Protein AF-A0A3C1AD51-F1 (afdb_monomer_lite)

pLDDT: mean 85.01, std 18.6, range [40.59, 98.81]

Secondary structure (DSSP, 8-state):
-----HHHHHHHHHHH-HHHHHHHHHHHHHT----TT--S--HHHHHHHHHHHHHTT--EEEEE-SS---HHHHTTSEEEEEE--HHHHHHHH-TTSTTSSSEEEEETTEEEEEEE--PPP--TTS-TT--HHHHHHHHHHHHSS-EEEEE-TTT--EEEEETTEEE-S--HHHHHHHHHHHSPPPP-----------

Radius of gyration: 22.98 Å; chains: 1; bounding box: 89×48×58 Å

Structure (mmCIF, N/CA/C/O backbone):
data_AF-A0A3C1AD51-F1
#
_entry.id   AF-A0A3C1AD51-F1
#
loop_
_atom_site.group_PDB
_atom_site.id
_atom_site.type_symbol
_atom_site.label_atom_id
_atom_site.label_alt_id
_atom_site.label_comp_id
_atom_site.label_asym_id
_atom_site.label_entity_id
_atom_site.label_seq_id
_atom_site.pdbx_PDB_ins_code
_atom_site.Cartn_x
_atom_site.Cartn_y
_atom_site.Cartn_z
_atom_site.occupancy
_atom_site.B_iso_or_equiv
_atom_site.auth_seq_id
_atom_site.auth_comp_id
_atom_site.auth_asym_id
_atom_site.auth_atom_id
_atom_site.pdbx_PDB_model_num
ATOM 1 N N . MET A 1 1 ? 41.416 -24.989 -43.115 1.00 47.84 1 MET A N 1
ATOM 2 C CA . MET A 1 1 ? 40.518 -25.165 -41.954 1.00 47.84 1 MET A CA 1
ATOM 3 C C . MET A 1 1 ? 39.617 -23.941 -41.914 1.00 47.84 1 MET A C 1
ATOM 5 O O . MET A 1 1 ? 40.123 -22.851 -41.692 1.00 47.84 1 MET A O 1
ATOM 9 N N . VAL A 1 2 ? 38.341 -24.075 -42.286 1.00 54.44 2 VAL A N 1
ATOM 10 C CA . VAL A 1 2 ? 37.411 -22.933 -42.310 1.00 54.44 2 VAL A CA 1
ATOM 11 C C . VAL A 1 2 ? 37.099 -22.569 -40.861 1.00 54.44 2 VAL A C 1
ATOM 13 O O . VAL A 1 2 ? 36.451 -23.334 -40.150 1.00 54.44 2 VAL A O 1
ATOM 16 N N . VAL A 1 3 ? 37.637 -21.440 -40.405 1.00 48.41 3 VAL A N 1
ATOM 17 C CA . VAL A 1 3 ? 37.389 -20.903 -39.067 1.00 48.41 3 VAL A CA 1
ATOM 18 C C . VAL A 1 3 ? 36.013 -20.252 -39.099 1.00 48.41 3 VAL A C 1
ATOM 20 O O . VAL A 1 3 ? 35.854 -19.124 -39.554 1.00 48.41 3 VAL A O 1
ATOM 23 N N . PHE A 1 4 ? 34.996 -20.989 -38.664 1.00 58.38 4 PHE A N 1
ATOM 24 C CA . PHE A 1 4 ? 33.699 -20.391 -38.382 1.00 58.38 4 PHE A CA 1
ATOM 25 C C . PHE A 1 4 ? 33.846 -19.484 -37.163 1.00 58.38 4 PHE A C 1
ATOM 27 O O . PHE A 1 4 ? 34.266 -19.937 -36.095 1.00 58.38 4 PHE A O 1
ATOM 34 N N . GLN A 1 5 ? 33.512 -18.207 -37.342 1.00 72.38 5 GLN A N 1
ATOM 35 C CA . GLN A 1 5 ? 33.422 -17.259 -36.241 1.00 72.38 5 GLN A CA 1
ATOM 36 C C . GLN A 1 5 ? 32.436 -17.780 -35.167 1.00 72.38 5 GLN A C 1
ATOM 38 O O . GLN A 1 5 ? 31.487 -18.506 -35.512 1.00 72.38 5 GLN A O 1
ATOM 43 N N . PRO A 1 6 ? 32.665 -17.468 -33.875 1.00 68.38 6 PRO A N 1
ATOM 44 C CA . PRO A 1 6 ? 31.879 -17.979 -32.745 1.00 68.38 6 PRO A CA 1
ATOM 45 C C . PRO A 1 6 ? 30.356 -17.909 -32.942 1.00 68.38 6 PRO A C 1
ATOM 47 O O . PRO A 1 6 ? 29.624 -18.793 -32.496 1.00 68.38 6 PRO A O 1
ATOM 50 N N . GLU A 1 7 ? 29.882 -16.896 -33.656 1.00 71.12 7 GLU A N 1
ATOM 51 C CA . GLU A 1 7 ? 28.486 -16.537 -33.871 1.00 71.12 7 GLU A CA 1
ATOM 52 C C . GLU A 1 7 ? 27.758 -17.544 -34.773 1.00 71.12 7 GLU A C 1
ATOM 54 O O . GLU A 1 7 ? 26.641 -17.964 -34.466 1.00 71.12 7 GLU A O 1
ATOM 59 N N . ILE A 1 8 ? 28.400 -18.012 -35.849 1.00 73.31 8 ILE A N 1
ATOM 60 C CA . ILE A 1 8 ? 27.786 -18.973 -36.783 1.00 73.31 8 ILE A CA 1
ATOM 61 C C . ILE A 1 8 ? 27.719 -20.363 -36.142 1.00 73.31 8 ILE A C 1
ATOM 63 O O . ILE A 1 8 ? 26.740 -21.093 -36.310 1.00 73.31 8 ILE A O 1
ATOM 67 N N . ARG A 1 9 ? 28.727 -20.710 -35.331 1.00 72.00 9 ARG A N 1
ATOM 68 C CA . ARG A 1 9 ? 28.722 -21.944 -34.536 1.00 72.00 9 ARG A CA 1
ATOM 69 C C . ARG A 1 9 ? 27.564 -21.952 -33.535 1.00 72.00 9 ARG A C 1
ATOM 71 O O . ARG A 1 9 ? 26.901 -22.974 -33.394 1.00 72.00 9 ARG A O 1
ATOM 78 N N . GLN A 1 10 ? 27.290 -20.824 -32.877 1.00 67.06 10 GLN A N 1
ATOM 79 C CA . GLN A 1 10 ? 26.151 -20.679 -31.961 1.00 67.06 10 GLN A CA 1
ATOM 80 C C . GLN A 1 10 ? 24.803 -20.789 -32.688 1.00 67.06 10 GLN A C 1
ATOM 82 O O . GLN A 1 10 ? 23.897 -21.469 -32.207 1.00 67.06 10 GLN A O 1
ATOM 87 N N . PHE A 1 11 ? 24.682 -20.186 -33.872 1.00 75.19 11 PHE A N 1
ATOM 88 C CA . PHE A 1 11 ? 23.468 -20.262 -34.688 1.00 75.19 11 PHE A CA 1
ATOM 89 C C . PHE A 1 11 ? 23.151 -21.695 -35.152 1.00 75.19 11 PHE A C 1
ATOM 91 O O . PHE A 1 11 ? 22.013 -22.152 -35.050 1.00 75.19 11 PHE A O 1
ATOM 98 N N . LEU A 1 12 ? 24.163 -22.447 -35.592 1.00 75.75 12 LEU A N 1
ATOM 99 C CA . LEU A 1 12 ? 23.996 -23.838 -36.030 1.00 75.75 12 LEU A CA 1
ATOM 100 C C . LEU A 1 12 ? 23.656 -24.788 -34.868 1.00 75.75 12 LEU A C 1
ATOM 102 O O . LEU A 1 12 ? 22.844 -25.698 -35.034 1.00 75.75 12 LEU A O 1
ATOM 106 N N . LEU A 1 13 ? 24.210 -24.549 -33.673 1.00 67.69 13 LEU A N 1
ATOM 107 C CA . LEU A 1 13 ? 23.860 -25.301 -32.460 1.00 67.69 13 LEU A CA 1
ATOM 108 C C . LEU A 1 13 ? 22.394 -25.093 -32.036 1.00 67.69 13 LEU A C 1
ATOM 110 O O . LEU A 1 13 ? 21.773 -26.022 -31.520 1.00 67.69 13 LEU A O 1
ATOM 114 N N . LEU A 1 14 ? 21.827 -23.905 -32.280 1.00 64.31 14 LEU A N 1
ATOM 115 C CA . LEU A 1 14 ? 20.423 -23.589 -31.987 1.00 64.31 14 LEU A CA 1
ATOM 116 C C . LEU A 1 14 ? 19.435 -24.313 -32.915 1.00 64.31 14 LEU A C 1
ATOM 118 O O . LEU A 1 14 ? 18.343 -24.664 -32.472 1.00 64.31 14 LEU A O 1
ATOM 122 N N . LEU A 1 15 ? 19.809 -24.564 -34.172 1.00 70.44 15 LEU A N 1
ATOM 123 C CA . LEU A 1 15 ? 18.965 -25.278 -35.140 1.00 70.44 15 LEU A CA 1
ATOM 124 C C . LEU A 1 15 ? 18.999 -26.806 -34.959 1.00 70.44 15 LEU A C 1
ATOM 126 O O . LEU A 1 15 ? 18.030 -27.480 -35.297 1.00 70.44 15 LEU A O 1
ATOM 130 N N . GLY A 1 16 ? 20.093 -27.356 -34.420 1.00 62.03 16 GLY A N 1
ATOM 131 C CA . GLY A 1 16 ? 20.317 -28.805 -34.332 1.00 62.03 16 GLY A CA 1
ATOM 132 C C . GLY A 1 16 ? 19.854 -29.493 -33.042 1.00 62.03 16 GLY A C 1
ATOM 133 O O . GLY A 1 16 ? 19.918 -30.718 -32.973 1.00 62.03 16 GLY A O 1
ATOM 134 N N . ASN A 1 17 ? 19.415 -28.756 -32.012 1.00 61.22 17 ASN A N 1
ATOM 135 C CA . ASN A 1 17 ? 19.101 -29.337 -30.700 1.00 61.22 17 ASN A CA 1
ATOM 136 C C . ASN A 1 17 ? 17.631 -29.111 -30.272 1.00 61.22 17 ASN A C 1
ATOM 138 O O . ASN A 1 17 ? 17.319 -28.085 -29.654 1.00 61.22 17 ASN A O 1
ATOM 142 N N . PRO A 1 18 ? 16.719 -30.076 -30.520 1.00 59.19 18 PRO A N 1
ATOM 143 C CA . PRO A 1 18 ? 15.317 -29.969 -30.105 1.00 59.19 18 PRO A CA 1
ATOM 144 C C . PRO A 1 18 ? 15.144 -29.890 -28.575 1.00 59.19 18 PRO A C 1
ATOM 146 O O . PRO A 1 18 ? 14.178 -29.292 -28.097 1.00 59.19 18 PRO A O 1
ATOM 149 N N . SER A 1 19 ? 16.105 -30.395 -27.794 1.00 58.03 19 SER A N 1
ATOM 150 C CA . SER A 1 19 ? 16.088 -30.352 -26.325 1.00 58.03 19 SER A CA 1
ATOM 151 C C . SER A 1 19 ? 16.378 -28.950 -25.767 1.00 58.03 19 SER A C 1
ATOM 153 O O . SER A 1 19 ? 15.839 -28.584 -24.724 1.00 58.03 19 SER A O 1
ATOM 155 N N . PHE A 1 20 ? 17.141 -28.114 -26.485 1.00 56.91 20 PHE A N 1
ATOM 156 C CA . PHE A 1 20 ? 17.453 -26.733 -26.074 1.00 56.91 20 PHE A CA 1
ATOM 157 C C . PHE A 1 20 ? 16.268 -25.775 -26.307 1.00 56.91 20 PHE A C 1
ATOM 159 O O . PHE A 1 20 ? 15.999 -24.879 -25.502 1.00 56.91 20 PHE A O 1
ATOM 166 N N . ILE A 1 21 ? 15.495 -26.015 -27.375 1.00 57.19 21 ILE A N 1
ATOM 167 C CA . ILE A 1 21 ? 14.210 -25.344 -27.637 1.00 57.19 21 ILE A CA 1
ATOM 168 C C . ILE A 1 21 ? 13.184 -25.739 -26.563 1.00 57.19 21 ILE A C 1
ATOM 170 O O . ILE A 1 21 ? 12.402 -24.901 -26.106 1.00 57.19 21 ILE A O 1
ATOM 174 N N . GLN A 1 22 ? 13.219 -26.991 -26.097 1.00 56.38 22 GLN A N 1
ATOM 175 C CA . GLN A 1 22 ? 12.343 -27.486 -25.037 1.00 56.38 22 GLN A CA 1
ATOM 176 C C . GLN A 1 22 ? 12.723 -26.944 -23.643 1.00 56.38 22 GLN A C 1
ATOM 178 O O . GLN A 1 22 ? 11.833 -26.620 -22.855 1.00 56.38 22 GLN A O 1
ATOM 183 N N . GLU A 1 23 ? 14.013 -26.754 -23.346 1.00 54.19 23 GLU A N 1
ATOM 184 C CA . GLU A 1 23 ? 14.489 -26.144 -22.093 1.00 54.19 23 GLU A CA 1
ATOM 185 C C . GLU A 1 23 ? 14.266 -24.630 -22.025 1.00 54.19 23 GLU A C 1
ATOM 187 O O . GLU A 1 23 ? 13.841 -24.125 -20.980 1.00 54.19 23 GLU A O 1
ATOM 192 N N . ARG A 1 24 ? 14.455 -23.890 -23.131 1.00 52.06 24 ARG A N 1
ATOM 193 C CA . ARG A 1 24 ? 14.017 -22.485 -23.191 1.00 52.06 24 ARG A CA 1
ATOM 194 C C . ARG A 1 24 ? 12.505 -22.376 -23.122 1.00 52.06 24 ARG A C 1
ATOM 196 O O . ARG A 1 24 ? 12.035 -21.481 -22.435 1.00 52.06 24 ARG A O 1
ATOM 203 N N . ARG A 1 25 ? 11.739 -23.301 -23.715 1.00 50.91 25 ARG A N 1
ATOM 204 C CA . ARG A 1 25 ? 10.292 -23.373 -23.474 1.00 50.91 25 ARG A CA 1
ATOM 205 C C . ARG A 1 25 ? 9.976 -23.613 -22.007 1.00 50.91 25 ARG A C 1
ATOM 207 O O . ARG A 1 25 ? 9.082 -22.944 -21.537 1.00 50.91 25 ARG A O 1
ATOM 214 N N . ARG A 1 26 ? 10.699 -24.454 -21.255 1.00 52.03 26 ARG A N 1
ATOM 215 C CA . ARG A 1 26 ? 10.476 -24.599 -19.799 1.00 52.03 26 ARG A CA 1
ATOM 216 C C . ARG A 1 2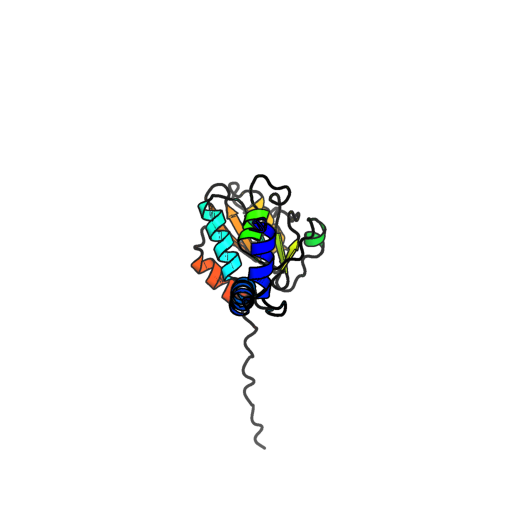6 ? 10.833 -23.334 -19.01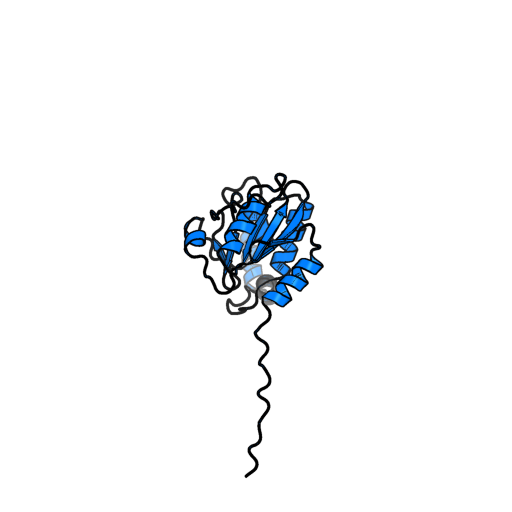6 1.00 52.03 26 ARG A C 1
ATOM 218 O O . ARG A 1 26 ? 10.058 -22.950 -18.153 1.00 52.03 26 ARG A O 1
ATOM 225 N N . LYS A 1 27 ? 11.929 -22.638 -19.346 1.00 49.12 27 LYS A N 1
ATOM 226 C CA . LYS A 1 27 ? 12.282 -21.332 -18.741 1.00 49.12 27 LYS A CA 1
ATOM 227 C C . LYS A 1 27 ? 11.306 -20.206 -19.112 1.00 49.12 27 LYS A C 1
ATOM 229 O O . LYS A 1 27 ? 10.966 -19.405 -18.252 1.00 49.12 27 LYS A O 1
ATOM 234 N N . PHE A 1 28 ? 10.769 -20.207 -20.330 1.00 48.41 28 PHE A N 1
ATOM 235 C CA . PHE A 1 28 ? 9.641 -19.359 -20.737 1.00 48.41 28 PHE A CA 1
ATOM 236 C C . PHE A 1 28 ? 8.292 -19.847 -20.181 1.00 48.41 28 PHE A C 1
ATOM 238 O O . PHE A 1 28 ? 7.371 -19.056 -20.069 1.00 48.41 28 PHE A O 1
ATOM 245 N N . LEU A 1 29 ? 8.161 -21.114 -19.781 1.00 47.41 29 LEU A N 1
ATOM 246 C CA . LEU A 1 29 ? 6.966 -21.670 -19.132 1.00 47.41 29 LEU A CA 1
ATOM 247 C C . LEU A 1 29 ? 6.951 -21.380 -17.622 1.00 47.41 29 LEU A C 1
ATOM 249 O O . LEU A 1 29 ? 5.876 -21.356 -17.032 1.00 47.41 29 LEU A O 1
ATOM 253 N N . PHE A 1 30 ? 8.110 -21.091 -17.010 1.00 43.12 30 PHE A N 1
ATOM 254 C CA . PHE A 1 30 ? 8.184 -20.394 -15.716 1.00 43.12 30 PHE A CA 1
ATOM 255 C C . PHE A 1 30 ? 7.733 -18.926 -15.838 1.00 43.12 30 PHE A C 1
ATOM 257 O O . PHE A 1 30 ? 7.204 -18.381 -14.878 1.00 43.12 30 PHE A O 1
ATOM 264 N N . TRP A 1 31 ? 7.827 -18.323 -17.032 1.00 42.94 31 TRP A N 1
ATOM 265 C CA . TRP A 1 31 ? 7.061 -17.130 -17.422 1.00 42.94 31 TRP A CA 1
ATOM 266 C C . TRP A 1 31 ? 5.696 -17.550 -17.991 1.00 42.94 31 TRP A C 1
ATOM 268 O O . TRP A 1 31 ? 5.263 -17.130 -19.064 1.00 42.94 31 TRP A O 1
ATOM 278 N N . ARG A 1 32 ? 4.962 -18.398 -17.267 1.00 40.59 32 ARG A N 1
ATOM 279 C CA . ARG A 1 32 ? 3.508 -18.360 -17.396 1.00 40.59 32 ARG A CA 1
ATOM 280 C C . ARG A 1 32 ? 3.103 -16.973 -16.910 1.00 40.59 32 ARG A C 1
ATOM 282 O O . ARG A 1 32 ? 3.000 -16.757 -15.710 1.00 40.59 32 ARG A O 1
ATOM 289 N N . ILE A 1 33 ? 2.889 -16.039 -17.842 1.00 51.16 33 ILE A N 1
ATOM 290 C CA . ILE A 1 33 ? 1.913 -14.970 -17.621 1.00 51.16 33 ILE A CA 1
ATOM 291 C C . ILE A 1 33 ? 0.660 -15.741 -17.205 1.00 51.16 33 ILE A C 1
ATOM 293 O O . ILE A 1 33 ? 0.184 -16.545 -18.019 1.00 51.16 33 ILE A O 1
ATOM 297 N N . PRO A 1 34 ? 0.190 -15.637 -15.949 1.00 45.22 34 PRO A N 1
ATOM 298 C CA . PRO A 1 34 ? -1.082 -16.232 -15.593 1.00 45.22 34 PRO A CA 1
ATOM 299 C C . PRO A 1 34 ? -2.070 -15.717 -16.630 1.00 45.22 34 PRO A C 1
ATOM 301 O O . PRO A 1 34 ? -2.094 -14.515 -16.911 1.00 45.22 34 PRO A O 1
ATOM 304 N N . ALA A 1 35 ? -2.798 -16.625 -17.282 1.00 43.66 35 ALA A N 1
ATOM 305 C CA . ALA A 1 35 ? -3.882 -16.216 -18.157 1.00 43.66 35 ALA A CA 1
ATOM 306 C C . ALA A 1 35 ? -4.706 -15.170 -17.395 1.00 43.66 35 ALA A C 1
ATOM 308 O O . ALA A 1 35 ? -4.962 -15.351 -16.204 1.00 43.66 35 ALA A O 1
ATOM 309 N N . ALA A 1 36 ? -5.061 -14.075 -18.064 1.00 48.94 36 ALA A N 1
ATOM 310 C CA . ALA A 1 36 ? -5.715 -12.894 -17.500 1.00 48.94 36 ALA A CA 1
ATOM 311 C C . ALA A 1 36 ? -7.136 -13.148 -16.934 1.00 48.94 36 ALA A C 1
ATOM 313 O O . ALA A 1 36 ? -7.928 -12.221 -16.836 1.00 48.94 36 ALA A O 1
ATOM 314 N N . ASN A 1 37 ? -7.445 -14.393 -16.563 1.00 47.12 37 ASN A N 1
ATOM 315 C CA . ASN A 1 37 ? -8.741 -14.889 -16.121 1.00 47.12 37 ASN A CA 1
ATOM 316 C C . ASN A 1 37 ? -8.726 -15.432 -14.683 1.00 47.12 37 ASN A C 1
ATOM 318 O O . ASN A 1 37 ? -9.722 -16.015 -14.265 1.00 47.12 37 ASN A O 1
ATOM 322 N N . ASP A 1 38 ? -7.636 -15.279 -13.921 1.00 55.78 38 ASP A N 1
ATOM 323 C CA . ASP A 1 38 ? -7.747 -15.450 -12.470 1.00 55.78 38 ASP A CA 1
ATOM 324 C C . ASP A 1 38 ? -8.298 -14.152 -11.868 1.00 55.78 38 ASP A C 1
ATOM 326 O O . ASP A 1 38 ? -7.560 -13.192 -11.626 1.00 55.78 38 ASP A O 1
ATOM 330 N N . GLU A 1 39 ? -9.621 -14.108 -11.687 1.00 66.31 39 GLU A N 1
ATOM 331 C CA . GLU A 1 39 ? -10.316 -13.010 -11.000 1.00 66.31 39 GLU A CA 1
ATOM 332 C C . GLU A 1 39 ? -9.872 -12.878 -9.536 1.00 66.31 39 GLU A C 1
ATOM 334 O O . GLU A 1 39 ? -10.110 -11.847 -8.903 1.00 66.31 39 GLU A O 1
ATOM 339 N N . ARG A 1 40 ? -9.214 -13.903 -8.975 1.00 86.25 40 ARG A N 1
ATOM 340 C CA . ARG A 1 40 ? -8.745 -13.863 -7.594 1.00 86.25 40 ARG A CA 1
ATOM 341 C C . ARG A 1 40 ? -7.565 -12.920 -7.471 1.00 86.25 40 ARG A C 1
ATOM 343 O O . ARG A 1 40 ? -6.577 -13.016 -8.193 1.00 86.25 40 ARG A O 1
ATOM 350 N N . LEU A 1 41 ? -7.660 -12.034 -6.491 1.00 92.19 41 LEU A N 1
ATOM 351 C CA . LEU A 1 41 ? -6.589 -11.126 -6.118 1.00 92.19 41 LEU A CA 1
ATOM 352 C C . LEU A 1 41 ? -5.304 -11.908 -5.798 1.00 92.19 41 LEU A C 1
ATOM 354 O O . LEU A 1 41 ? -5.324 -12.845 -5.000 1.00 92.19 41 LEU A O 1
ATOM 358 N N . ALA A 1 42 ? -4.175 -11.489 -6.370 1.00 95.44 42 ALA A N 1
ATOM 359 C CA . ALA A 1 42 ? -2.852 -12.053 -6.111 1.00 95.44 42 ALA A CA 1
ATOM 360 C C . ALA A 1 42 ? -2.322 -11.655 -4.715 1.00 95.44 42 ALA A C 1
ATOM 362 O O . ALA A 1 42 ? -1.322 -10.946 -4.586 1.00 95.44 42 ALA A O 1
ATOM 363 N N . ILE A 1 43 ? -3.005 -12.101 -3.656 1.00 96.88 43 ILE A N 1
ATOM 364 C CA . ILE A 1 43 ? -2.757 -11.712 -2.259 1.00 96.88 43 ILE A CA 1
ATOM 365 C C . ILE A 1 43 ? -1.317 -12.011 -1.844 1.00 96.88 43 ILE A C 1
ATOM 367 O O . ILE A 1 43 ? -0.644 -11.125 -1.323 1.00 96.88 43 ILE A O 1
ATOM 371 N N . ASP A 1 44 ? -0.813 -13.214 -2.130 1.00 97.12 44 ASP A N 1
ATOM 372 C CA . ASP A 1 44 ? 0.559 -13.604 -1.773 1.00 97.12 44 ASP A CA 1
ATOM 373 C C . ASP A 1 44 ? 1.609 -12.671 -2.392 1.00 97.12 44 ASP A C 1
ATOM 375 O O . ASP A 1 44 ? 2.603 -12.326 -1.753 1.00 97.12 44 ASP A O 1
ATOM 379 N N . VAL A 1 45 ? 1.368 -12.215 -3.625 1.00 97.94 45 VAL A N 1
ATOM 380 C CA . VAL A 1 45 ? 2.254 -11.287 -4.339 1.00 97.94 45 VAL A CA 1
ATOM 381 C C . VAL A 1 45 ? 2.229 -9.911 -3.676 1.00 97.94 45 VAL A C 1
ATOM 383 O O . VAL A 1 45 ? 3.285 -9.335 -3.425 1.00 97.94 45 VAL A O 1
ATOM 386 N N . ILE A 1 46 ? 1.041 -9.394 -3.356 1.00 98.50 46 ILE A N 1
ATOM 387 C CA . ILE A 1 46 ? 0.878 -8.085 -2.710 1.00 98.50 46 ILE A CA 1
ATOM 388 C C . ILE A 1 46 ? 1.515 -8.094 -1.316 1.00 98.50 46 ILE A C 1
ATOM 390 O O . ILE A 1 46 ? 2.311 -7.213 -0.998 1.00 98.50 46 ILE A O 1
ATOM 394 N N . VAL A 1 47 ? 1.223 -9.114 -0.504 1.00 98.50 47 VAL A N 1
ATOM 395 C CA . VAL A 1 47 ? 1.773 -9.259 0.853 1.00 98.50 47 VAL A CA 1
ATOM 396 C C . VAL A 1 47 ? 3.293 -9.401 0.810 1.00 98.50 47 VAL A C 1
ATOM 398 O O . VAL A 1 47 ? 3.985 -8.754 1.594 1.00 98.50 47 VAL A O 1
ATOM 401 N N . SER A 1 48 ? 3.829 -10.186 -0.132 1.00 98.56 48 SER A N 1
ATOM 402 C CA . SER A 1 48 ? 5.277 -10.317 -0.311 1.00 98.56 48 SER A CA 1
ATOM 403 C C . SER A 1 48 ? 5.929 -8.984 -0.691 1.00 98.56 48 SER A C 1
ATOM 405 O O . SER A 1 48 ? 6.967 -8.643 -0.127 1.00 98.56 48 SER A O 1
ATOM 407 N N . ALA A 1 49 ? 5.309 -8.196 -1.575 1.00 98.62 49 ALA A N 1
ATOM 408 C CA . ALA A 1 49 ? 5.798 -6.862 -1.920 1.00 98.62 49 ALA A CA 1
ATOM 409 C C . ALA A 1 49 ? 5.788 -5.915 -0.712 1.00 98.62 49 ALA A C 1
ATOM 411 O O . ALA A 1 49 ? 6.801 -5.276 -0.434 1.00 98.62 49 ALA A O 1
ATOM 412 N N . CYS A 1 50 ? 4.691 -5.870 0.052 1.00 98.62 50 CYS A N 1
ATOM 413 C CA . CYS A 1 50 ? 4.615 -5.072 1.277 1.00 98.62 50 CYS A CA 1
ATOM 414 C C . CYS A 1 50 ? 5.685 -5.483 2.294 1.00 98.62 50 CYS A C 1
ATOM 416 O O . CYS A 1 50 ? 6.331 -4.621 2.879 1.00 98.62 50 CYS A O 1
ATOM 418 N N . GLN A 1 51 ? 5.914 -6.786 2.477 1.00 98.50 51 GLN A N 1
ATOM 419 C CA . GLN A 1 51 ? 6.941 -7.285 3.389 1.00 98.50 51 GLN A CA 1
ATOM 420 C C . GLN A 1 51 ? 8.351 -6.874 2.948 1.00 98.50 51 GLN A C 1
ATOM 422 O O . GLN A 1 51 ? 9.145 -6.432 3.775 1.00 98.50 51 GLN A O 1
ATOM 427 N N . ARG A 1 52 ? 8.678 -7.008 1.657 1.00 98.56 52 ARG A N 1
ATOM 428 C CA . ARG A 1 52 ? 10.002 -6.624 1.145 1.00 98.56 52 ARG A CA 1
ATOM 429 C C . ARG A 1 52 ? 10.244 -5.124 1.250 1.00 98.56 52 ARG A C 1
ATOM 431 O O . ARG A 1 52 ? 11.302 -4.733 1.730 1.00 98.56 52 ARG A O 1
ATOM 438 N N . MET A 1 53 ? 9.251 -4.311 0.890 1.00 98.38 53 MET A N 1
ATOM 439 C CA . MET A 1 53 ? 9.312 -2.859 1.068 1.00 98.38 53 MET A CA 1
ATOM 440 C C . MET A 1 53 ? 9.411 -2.472 2.548 1.00 98.38 53 MET A C 1
ATOM 442 O O . MET A 1 53 ? 10.138 -1.542 2.882 1.00 98.38 53 MET A O 1
ATOM 446 N N . GLY A 1 54 ? 8.752 -3.211 3.446 1.00 98.19 54 GLY A N 1
ATOM 447 C CA . GLY A 1 54 ? 8.878 -3.018 4.891 1.00 98.19 54 GLY A CA 1
ATOM 448 C C . GLY A 1 54 ? 10.299 -3.271 5.396 1.00 98.19 54 GLY A C 1
ATOM 449 O O . GLY A 1 54 ? 10.851 -2.446 6.119 1.00 98.19 54 GLY A O 1
ATOM 450 N N . ASN A 1 55 ? 10.946 -4.347 4.932 1.00 97.81 55 ASN A N 1
ATOM 451 C CA . ASN A 1 55 ? 12.338 -4.661 5.285 1.00 97.81 55 ASN A CA 1
ATOM 452 C C . ASN A 1 55 ? 13.334 -3.570 4.855 1.00 97.81 55 ASN A C 1
ATOM 454 O O . ASN A 1 55 ? 14.394 -3.437 5.461 1.00 97.81 55 ASN A O 1
ATOM 458 N N . THR A 1 56 ? 13.017 -2.812 3.804 1.00 97.06 56 THR A N 1
ATOM 459 C CA . THR A 1 56 ? 13.849 -1.716 3.286 1.00 97.06 56 THR A CA 1
ATOM 460 C C . THR A 1 56 ? 13.313 -0.330 3.652 1.00 97.06 56 THR A C 1
ATOM 462 O O . THR A 1 56 ? 13.774 0.656 3.074 1.00 97.06 56 THR A O 1
ATOM 465 N N . ALA A 1 57 ? 12.327 -0.238 4.557 1.00 96.94 57 ALA A N 1
ATOM 466 C CA . ALA A 1 57 ? 11.632 1.002 4.930 1.00 96.94 57 ALA A CA 1
ATOM 467 C C . ALA A 1 57 ? 11.228 1.861 3.709 1.00 96.94 57 ALA A C 1
ATOM 469 O O . ALA A 1 57 ? 11.385 3.083 3.663 1.00 96.94 57 ALA A O 1
ATOM 470 N N . THR A 1 58 ? 10.754 1.196 2.657 1.00 97.75 58 THR A N 1
ATOM 471 C CA . THR A 1 58 ? 10.288 1.827 1.423 1.00 97.75 58 THR A CA 1
ATOM 472 C C . THR A 1 58 ? 8.801 2.126 1.551 1.00 97.75 58 THR A C 1
ATOM 474 O O . THR A 1 58 ? 7.978 1.217 1.643 1.00 97.75 58 THR A O 1
ATOM 477 N N . GLY A 1 59 ? 8.461 3.416 1.580 1.00 97.62 59 GLY A N 1
ATOM 478 C CA . GLY A 1 59 ? 7.087 3.874 1.744 1.00 97.62 59 GLY A CA 1
ATOM 479 C C . GLY A 1 59 ? 6.198 3.478 0.575 1.00 97.62 59 GLY A C 1
ATOM 480 O O . GLY A 1 59 ? 6.519 3.780 -0.571 1.00 97.62 59 GLY A O 1
ATOM 481 N N . ALA A 1 60 ? 5.054 2.862 0.865 1.00 98.44 60 ALA A N 1
ATOM 482 C CA . ALA A 1 60 ? 4.116 2.415 -0.159 1.00 98.44 60 ALA A CA 1
ATOM 483 C C . ALA A 1 60 ? 2.667 2.699 0.230 1.00 98.44 60 ALA A C 1
ATOM 485 O O . ALA A 1 60 ? 2.317 2.681 1.410 1.00 98.44 60 ALA A O 1
ATOM 486 N N . LEU A 1 61 ? 1.825 2.938 -0.778 1.00 98.69 61 LEU A N 1
ATOM 487 C CA . LEU A 1 61 ? 0.380 3.087 -0.629 1.00 98.69 61 LEU A CA 1
ATOM 488 C C . LEU A 1 61 ? -0.336 2.357 -1.766 1.00 98.69 61 LEU A C 1
ATOM 490 O O . LEU A 1 61 ? -0.376 2.834 -2.898 1.00 98.69 61 LEU A O 1
ATOM 494 N N . ILE A 1 62 ? -0.900 1.191 -1.465 1.00 98.81 62 ILE A N 1
ATOM 495 C CA . ILE A 1 62 ? -1.588 0.339 -2.439 1.00 98.81 62 ILE A CA 1
ATOM 496 C C . ILE A 1 62 ? -3.077 0.342 -2.111 1.00 98.81 62 ILE A C 1
ATOM 498 O O . ILE A 1 62 ? -3.469 -0.091 -1.033 1.00 98.81 62 ILE A O 1
ATOM 502 N N . VAL A 1 63 ? -3.913 0.800 -3.038 1.00 98.69 63 VAL A N 1
ATOM 503 C CA . VAL A 1 63 ? -5.373 0.791 -2.908 1.00 98.69 63 VAL A CA 1
ATOM 504 C C . VAL A 1 63 ? -5.939 -0.331 -3.760 1.00 98.69 63 VAL A C 1
ATOM 506 O O . VAL A 1 63 ? -5.675 -0.406 -4.955 1.00 98.69 63 VAL A O 1
ATOM 509 N N . ILE A 1 64 ? -6.731 -1.202 -3.151 1.00 98.50 64 ILE A N 1
ATOM 510 C CA . ILE A 1 64 ? -7.350 -2.351 -3.799 1.00 98.50 64 ILE A CA 1
ATOM 511 C C . ILE A 1 64 ? -8.853 -2.092 -3.861 1.00 98.50 64 ILE A C 1
ATOM 513 O O . ILE A 1 64 ? -9.527 -2.015 -2.829 1.00 98.50 64 ILE A O 1
ATOM 517 N N . ALA A 1 65 ? -9.362 -1.928 -5.078 1.00 96.12 65 ALA A N 1
ATOM 518 C CA . ALA A 1 65 ? -10.780 -1.748 -5.338 1.00 96.12 65 ALA A CA 1
ATOM 519 C C . ALA A 1 65 ? -11.565 -3.024 -5.009 1.00 96.12 65 ALA A C 1
ATOM 521 O O . ALA A 1 65 ? -11.106 -4.137 -5.284 1.00 96.12 65 ALA A O 1
ATOM 522 N N . LYS A 1 66 ? -12.763 -2.842 -4.447 1.00 93.31 66 LYS A N 1
ATOM 523 C CA . LYS A 1 66 ? -13.765 -3.901 -4.289 1.00 93.31 66 LYS A CA 1
ATOM 524 C C . LYS A 1 66 ? -14.861 -3.708 -5.338 1.00 93.31 66 LYS A C 1
ATOM 526 O O . LYS A 1 66 ? -14.679 -4.132 -6.472 1.00 93.31 66 LYS A O 1
ATOM 531 N N . THR A 1 67 ? -15.969 -3.056 -4.988 1.00 91.00 67 THR A N 1
ATOM 532 C CA . THR A 1 67 ? -17.064 -2.772 -5.930 1.00 91.00 67 THR A CA 1
ATOM 533 C C . THR A 1 67 ? -16.917 -1.416 -6.615 1.00 91.00 67 THR A C 1
ATOM 535 O O . THR A 1 67 ? -17.273 -1.287 -7.784 1.00 91.00 67 THR A O 1
ATOM 538 N N . ASN A 1 68 ? -16.370 -0.403 -5.932 1.00 89.75 68 ASN A N 1
ATOM 539 C CA . ASN A 1 68 ? -16.104 0.898 -6.539 1.00 89.75 68 ASN A CA 1
ATOM 540 C C . ASN A 1 68 ? -14.878 0.830 -7.466 1.00 89.75 68 ASN A C 1
ATOM 542 O O . ASN A 1 68 ? -13.796 0.431 -7.046 1.00 89.75 68 ASN A O 1
ATOM 546 N N . GLU A 1 69 ? -15.030 1.276 -8.716 1.00 87.50 69 GLU A N 1
ATOM 547 C CA . GLU A 1 69 ? -13.967 1.265 -9.734 1.00 87.50 69 GLU A CA 1
ATOM 548 C C . GLU A 1 69 ? -12.944 2.412 -9.590 1.00 87.50 69 GLU A C 1
ATOM 550 O O . GLU A 1 69 ? -12.025 2.515 -10.398 1.00 87.50 69 GLU A O 1
ATOM 555 N N . LEU A 1 70 ? -13.092 3.299 -8.598 1.00 93.75 70 LEU A N 1
ATOM 556 C CA . LEU A 1 70 ? -12.140 4.369 -8.262 1.00 93.75 70 LEU A CA 1
ATOM 557 C C . LEU A 1 70 ? -11.763 5.271 -9.455 1.00 93.75 70 LEU A C 1
ATOM 559 O O . LEU A 1 70 ? -10.647 5.786 -9.515 1.00 93.75 70 LEU A O 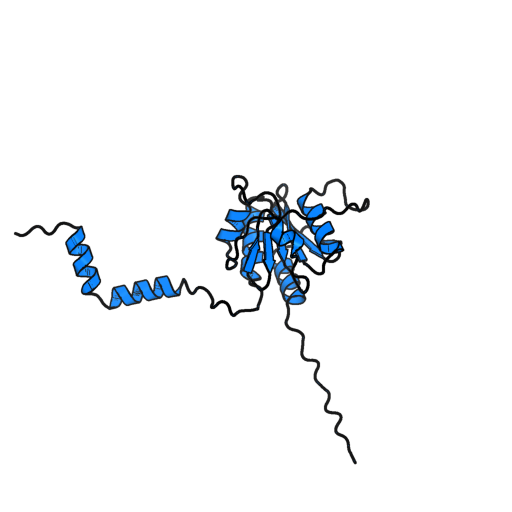1
ATOM 563 N N . LYS A 1 71 ? -12.683 5.465 -10.415 1.00 94.00 71 LYS A N 1
ATOM 564 C CA . LYS A 1 71 ? -12.404 6.081 -11.730 1.00 94.00 71 LYS A CA 1
ATOM 565 C C . LYS A 1 71 ? -11.670 7.412 -11.632 1.00 94.00 71 LYS A C 1
ATOM 567 O O . LYS A 1 71 ? -10.667 7.602 -12.309 1.00 94.00 71 LYS A O 1
ATOM 572 N N . GLU A 1 72 ? -12.155 8.312 -10.782 1.00 94.94 72 GLU A N 1
ATOM 573 C CA . GLU A 1 72 ? -11.555 9.639 -10.600 1.00 94.94 72 GLU A CA 1
ATOM 574 C C . GLU A 1 72 ? -10.110 9.574 -10.080 1.00 94.94 72 GLU A C 1
ATOM 576 O O . GLU A 1 72 ? -9.272 10.367 -10.501 1.00 94.94 72 GLU A O 1
ATOM 581 N N . TYR A 1 73 ? -9.789 8.598 -9.226 1.00 97.62 73 TYR A N 1
ATOM 582 C CA . TYR A 1 73 ? -8.444 8.423 -8.675 1.00 97.62 73 TYR A CA 1
ATOM 583 C C . TYR A 1 73 ? -7.520 7.703 -9.653 1.00 97.62 73 TYR A C 1
ATOM 585 O O . TYR A 1 73 ? -6.341 8.023 -9.729 1.00 97.62 73 TYR A O 1
ATOM 593 N N . VAL A 1 74 ? -8.046 6.762 -10.439 1.00 97.69 74 VAL A N 1
ATOM 594 C CA . VAL A 1 74 ? -7.280 6.106 -11.507 1.00 97.69 74 VAL A CA 1
ATOM 595 C C . VAL A 1 74 ? -6.841 7.126 -12.559 1.00 97.69 74 VAL A C 1
ATOM 597 O O . VAL A 1 74 ? -5.690 7.087 -12.991 1.00 97.69 74 VAL A O 1
ATOM 600 N N . LEU A 1 75 ? -7.736 8.047 -12.935 1.00 97.19 75 LEU A N 1
ATOM 601 C CA . LEU A 1 75 ? -7.488 9.088 -13.939 1.00 97.19 75 LEU A CA 1
ATOM 602 C C . LEU A 1 75 ? -6.517 10.185 -13.478 1.00 97.19 75 LEU A C 1
ATOM 604 O O . LEU A 1 75 ? -6.025 10.931 -14.320 1.00 97.19 75 LEU A O 1
ATOM 608 N N . SER A 1 76 ? -6.251 10.311 -12.174 1.00 97.69 76 SER A N 1
ATOM 609 C CA . SER A 1 76 ? -5.315 11.313 -11.648 1.00 97.69 76 SER A CA 1
ATOM 610 C C . SER A 1 76 ? -3.851 10.860 -11.676 1.00 97.69 76 SER A C 1
ATOM 612 O O . SER A 1 76 ? -2.961 11.692 -11.508 1.00 97.69 76 SER A O 1
ATOM 614 N N . GLY A 1 77 ? -3.606 9.558 -11.858 1.00 97.00 77 GLY A N 1
ATOM 615 C CA . GLY A 1 77 ? -2.275 8.953 -11.895 1.00 97.00 77 GLY A CA 1
ATOM 616 C C . GLY A 1 77 ? -1.784 8.604 -13.302 1.00 97.00 77 GLY A C 1
ATOM 617 O O . GLY A 1 77 ? -2.429 8.899 -14.307 1.00 97.00 77 GLY A O 1
ATOM 618 N N . GLU A 1 78 ? -0.638 7.928 -13.358 1.00 98.06 78 GLU A N 1
ATOM 619 C CA . GLU A 1 78 ? -0.059 7.399 -14.594 1.00 98.06 78 GLU A CA 1
ATOM 620 C C . GLU A 1 78 ? -0.633 5.999 -14.892 1.00 98.06 78 GLU A C 1
ATOM 622 O O . GLU A 1 78 ? -0.480 5.090 -14.062 1.00 98.06 78 GLU A O 1
ATOM 627 N N . PRO A 1 79 ? -1.271 5.782 -16.058 1.00 97.88 79 PRO A N 1
ATOM 628 C CA . PRO A 1 79 ? -1.818 4.482 -16.421 1.00 97.88 79 PRO A CA 1
ATOM 629 C C . PRO A 1 79 ? -0.710 3.433 -16.582 1.00 97.88 79 PRO A C 1
ATOM 631 O O . PRO A 1 79 ? 0.273 3.637 -17.287 1.00 97.88 79 PRO A O 1
ATOM 634 N N . ILE A 1 80 ? -0.903 2.270 -15.958 1.00 96.88 80 ILE A N 1
ATOM 635 C CA . ILE A 1 80 ? 0.017 1.125 -16.058 1.00 96.88 80 ILE A CA 1
ATOM 636 C C . ILE A 1 80 ? -0.661 -0.066 -16.744 1.00 96.88 80 ILE A C 1
ATOM 638 O O . ILE A 1 80 ? -0.063 -0.705 -17.605 1.00 96.88 80 ILE A O 1
ATOM 642 N N . ASP A 1 81 ? -1.891 -0.382 -16.331 1.00 96.00 81 ASP A N 1
ATOM 643 C 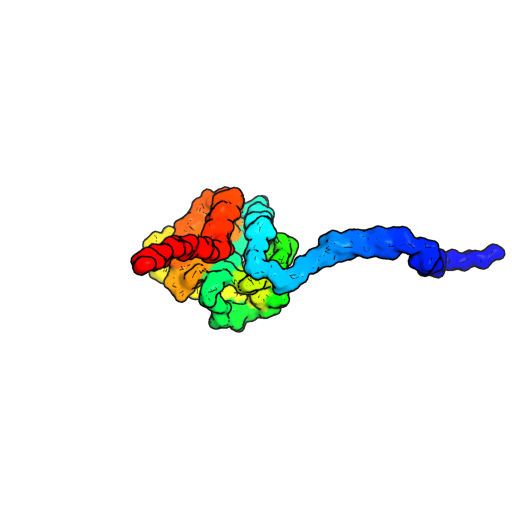CA . ASP A 1 81 ? -2.664 -1.577 -16.710 1.00 96.00 81 ASP A CA 1
ATOM 644 C C . ASP A 1 81 ? -1.842 -2.872 -16.868 1.00 96.00 81 ASP A C 1
ATOM 646 O O . ASP A 1 81 ? -1.797 -3.504 -17.927 1.00 96.00 81 ASP A O 1
ATOM 650 N N . SER A 1 82 ? -1.222 -3.326 -15.782 1.00 96.75 82 SER A N 1
ATOM 651 C CA . SER A 1 82 ? -0.352 -4.506 -15.775 1.00 96.75 82 SER A CA 1
ATOM 652 C C . SER A 1 82 ? -0.840 -5.620 -14.848 1.00 96.75 82 SER A C 1
ATOM 654 O O . SER A 1 82 ? -1.707 -5.435 -13.989 1.00 96.75 82 SER A O 1
ATOM 656 N N . ILE A 1 83 ? -0.244 -6.806 -15.007 1.00 96.06 83 ILE A N 1
ATOM 657 C CA . ILE A 1 83 ? -0.340 -7.866 -14.000 1.00 96.06 83 ILE A CA 1
ATOM 658 C C . ILE A 1 83 ? 0.401 -7.458 -12.720 1.00 96.06 83 ILE A C 1
ATOM 660 O O . ILE A 1 83 ? 1.434 -6.784 -12.767 1.00 96.06 83 ILE A O 1
ATOM 664 N N . ILE A 1 84 ? -0.099 -7.913 -11.572 1.00 96.88 84 ILE A N 1
ATOM 665 C CA . ILE A 1 84 ? 0.548 -7.666 -10.283 1.00 96.88 84 ILE A CA 1
ATOM 666 C C . ILE A 1 84 ? 1.791 -8.554 -10.174 1.00 96.88 84 ILE A C 1
ATOM 668 O O . ILE A 1 84 ? 1.725 -9.769 -10.355 1.00 96.88 84 ILE A O 1
ATOM 672 N N . SER A 1 85 ? 2.934 -7.954 -9.853 1.00 97.69 85 SER A N 1
ATOM 673 C CA . SER A 1 85 ? 4.160 -8.685 -9.532 1.00 97.69 85 SER A CA 1
ATOM 674 C C . SER A 1 85 ? 4.932 -7.959 -8.436 1.00 97.69 85 SER A C 1
ATOM 676 O O . SER A 1 85 ? 4.863 -6.732 -8.340 1.00 97.69 85 SER A O 1
ATOM 678 N N . VAL A 1 86 ? 5.680 -8.714 -7.625 1.00 98.44 86 VAL A N 1
ATOM 679 C CA . VAL A 1 86 ? 6.516 -8.141 -6.559 1.00 98.44 86 VAL A CA 1
ATOM 680 C C . VAL A 1 86 ? 7.502 -7.102 -7.113 1.00 98.44 86 VAL A C 1
ATOM 682 O O . VAL A 1 86 ? 7.464 -5.973 -6.628 1.00 98.44 86 VAL A O 1
ATOM 685 N N . PRO A 1 87 ? 8.293 -7.393 -8.172 1.00 98.12 87 PRO A N 1
ATOM 686 C CA . PRO A 1 87 ? 9.266 -6.427 -8.680 1.00 98.12 87 PRO A CA 1
ATOM 687 C C . PRO A 1 87 ? 8.621 -5.148 -9.217 1.00 98.12 87 PRO A C 1
ATOM 689 O O . PRO A 1 87 ? 9.204 -4.073 -9.104 1.00 98.12 87 PRO A O 1
ATOM 692 N N . LEU A 1 88 ? 7.418 -5.241 -9.798 1.00 98.31 88 LEU A N 1
ATOM 693 C CA . LEU A 1 88 ? 6.722 -4.063 -10.308 1.00 98.31 88 LEU A CA 1
ATOM 694 C C . LEU A 1 88 ? 6.224 -3.167 -9.171 1.00 98.31 88 LEU A C 1
ATOM 696 O O . LEU A 1 88 ? 6.413 -1.958 -9.245 1.00 98.31 88 LEU A O 1
ATOM 700 N N . LEU A 1 89 ? 5.632 -3.740 -8.118 1.00 98.56 89 LEU A N 1
ATOM 701 C CA . LEU A 1 89 ? 5.218 -2.966 -6.943 1.00 98.56 89 LEU A CA 1
ATOM 702 C C . LEU A 1 89 ? 6.424 -2.305 -6.259 1.00 98.56 89 LEU A C 1
ATOM 704 O O . LEU A 1 89 ? 6.369 -1.116 -5.963 1.00 98.56 89 LEU A O 1
ATOM 708 N N . GLU A 1 90 ? 7.532 -3.031 -6.090 1.00 98.25 90 GLU A N 1
ATOM 709 C CA . GLU A 1 90 ? 8.780 -2.466 -5.552 1.00 98.25 90 GLU A CA 1
ATOM 710 C C . GLU A 1 90 ? 9.311 -1.322 -6.428 1.00 98.25 90 GLU A C 1
ATOM 712 O O . GLU A 1 90 ? 9.721 -0.284 -5.914 1.00 98.25 90 GLU A O 1
ATOM 717 N N . THR A 1 91 ? 9.259 -1.481 -7.755 1.00 97.75 91 THR A N 1
ATOM 718 C CA . THR A 1 91 ? 9.702 -0.451 -8.707 1.00 97.75 91 THR A CA 1
ATOM 719 C C . THR A 1 91 ? 8.823 0.792 -8.637 1.00 97.75 91 THR A C 1
ATOM 721 O O . THR A 1 91 ? 9.354 1.899 -8.632 1.00 97.75 91 THR A O 1
ATOM 724 N N . ILE A 1 92 ? 7.497 0.628 -8.547 1.00 98.38 92 ILE A N 1
ATOM 725 C CA . ILE A 1 92 ? 6.561 1.752 -8.422 1.00 98.38 92 ILE A CA 1
ATOM 726 C C . ILE A 1 92 ? 6.914 2.605 -7.202 1.00 98.38 92 ILE A C 1
ATOM 728 O O . ILE A 1 92 ? 6.957 3.819 -7.333 1.00 98.38 92 ILE A O 1
ATOM 732 N N . PHE A 1 93 ? 7.211 1.998 -6.050 1.00 98.38 93 PHE A N 1
ATOM 733 C CA . PHE A 1 93 ? 7.450 2.726 -4.795 1.00 98.38 93 PHE A CA 1
ATOM 734 C C . PHE A 1 93 ? 8.921 3.032 -4.485 1.00 98.38 93 PHE A C 1
ATOM 736 O O . PHE A 1 93 ? 9.230 3.603 -3.438 1.00 98.38 93 PHE A O 1
ATOM 743 N N . PHE A 1 94 ? 9.852 2.701 -5.377 1.00 96.88 94 PHE A N 1
ATOM 744 C CA . PHE A 1 94 ? 11.262 3.017 -5.168 1.00 96.88 94 PHE A CA 1
ATOM 745 C C . PHE A 1 94 ? 11.481 4.543 -5.142 1.00 96.88 94 PHE A C 1
ATOM 747 O O . PHE A 1 94 ? 11.127 5.225 -6.105 1.00 96.88 94 PHE A O 1
ATOM 754 N N . LYS A 1 95 ? 12.105 5.067 -4.066 1.00 86.56 95 LYS A N 1
ATOM 755 C CA . LYS A 1 95 ? 12.233 6.509 -3.708 1.00 86.56 95 LYS A CA 1
ATOM 756 C C . LYS A 1 95 ? 12.773 7.450 -4.802 1.00 86.56 95 LYS A C 1
ATOM 758 O O . LYS A 1 95 ? 12.661 8.660 -4.664 1.00 86.56 95 LYS A O 1
ATOM 763 N N . ASN A 1 96 ? 13.339 6.922 -5.886 1.00 87.31 96 ASN A N 1
ATOM 764 C CA . ASN A 1 96 ? 13.924 7.713 -6.974 1.00 87.31 96 ASN A CA 1
ATOM 765 C C . ASN A 1 96 ? 13.182 7.568 -8.312 1.00 87.31 96 ASN A C 1
ATOM 767 O O . ASN A 1 96 ? 13.694 7.994 -9.345 1.00 87.31 96 ASN A O 1
ATOM 771 N N . THR A 1 97 ? 12.006 6.940 -8.332 1.00 92.62 97 THR A N 1
ATOM 772 C CA . THR A 1 97 ? 11.209 6.825 -9.561 1.00 92.62 97 THR A CA 1
ATOM 773 C C . THR A 1 97 ? 10.174 7.942 -9.652 1.00 92.62 97 THR A C 1
ATOM 775 O O . THR A 1 97 ? 9.683 8.400 -8.632 1.00 92.62 97 THR A O 1
ATOM 778 N N . PRO A 1 98 ? 9.739 8.371 -10.842 1.00 91.44 98 PRO A N 1
ATOM 779 C CA . PRO A 1 98 ? 8.627 9.319 -10.948 1.00 91.44 98 PRO A CA 1
ATOM 780 C C . PRO A 1 98 ? 7.285 8.805 -10.389 1.00 91.44 98 PRO A C 1
ATOM 782 O O . PRO A 1 98 ? 6.371 9.603 -10.202 1.00 91.44 98 PRO A O 1
ATOM 785 N N . LEU A 1 99 ? 7.145 7.493 -10.153 1.00 95.06 99 LEU A N 1
ATOM 786 C CA . LEU A 1 99 ? 5.877 6.842 -9.802 1.00 95.06 99 LEU A CA 1
ATOM 787 C C . LEU A 1 99 ? 5.645 6.664 -8.291 1.00 95.06 99 LEU A C 1
ATOM 789 O O . LEU A 1 99 ? 4.515 6.379 -7.897 1.00 95.06 99 LEU A O 1
ATOM 793 N N . HIS A 1 100 ? 6.674 6.836 -7.452 1.00 93.88 100 HIS A N 1
ATOM 794 C CA . HIS A 1 100 ? 6.609 6.484 -6.022 1.00 93.88 100 HIS A CA 1
ATOM 795 C C . HIS A 1 100 ? 5.792 7.440 -5.149 1.00 93.88 100 HIS A C 1
ATOM 797 O O . HIS A 1 100 ? 5.455 7.107 -4.006 1.00 93.88 100 HIS A O 1
ATOM 803 N N . ASP A 1 101 ? 5.506 8.632 -5.667 1.00 90.94 101 ASP A N 1
ATOM 804 C CA . ASP A 1 101 ? 4.790 9.675 -4.948 1.00 90.94 101 ASP A CA 1
ATOM 805 C C . ASP A 1 101 ? 3.291 9.619 -5.267 1.00 90.94 101 ASP A C 1
ATOM 807 O O . ASP A 1 101 ? 2.829 10.121 -6.289 1.00 90.94 101 ASP A O 1
ATOM 811 N N . GLY A 1 102 ? 2.535 8.935 -4.411 1.00 95.75 102 GLY A N 1
ATOM 812 C CA . GLY A 1 102 ? 1.098 8.722 -4.559 1.00 95.75 102 GLY A CA 1
ATOM 813 C C . GLY A 1 102 ? 0.711 7.268 -4.315 1.00 95.75 102 GLY A C 1
ATOM 814 O O . GLY A 1 102 ? 1.439 6.511 -3.668 1.00 95.75 102 GLY A O 1
ATOM 815 N N . ALA A 1 103 ? -0.460 6.881 -4.816 1.00 98.38 103 ALA A N 1
ATOM 816 C CA . ALA A 1 103 ? -0.983 5.530 -4.658 1.00 98.38 103 ALA A CA 1
ATOM 817 C C . ALA A 1 103 ? -0.868 4.687 -5.932 1.00 98.38 103 ALA A C 1
ATOM 819 O O . ALA A 1 103 ? -1.016 5.191 -7.046 1.00 98.38 103 ALA A O 1
ATOM 820 N N . ALA A 1 104 ? -0.674 3.381 -5.753 1.00 98.69 104 ALA A N 1
ATOM 821 C CA . ALA A 1 104 ? -0.948 2.384 -6.782 1.00 98.69 104 ALA A CA 1
ATOM 822 C C . ALA A 1 104 ? -2.370 1.851 -6.597 1.00 98.69 104 ALA A C 1
ATOM 824 O O . ALA A 1 104 ? -2.727 1.433 -5.496 1.00 98.69 104 ALA A O 1
ATOM 825 N N . ILE A 1 105 ? -3.175 1.846 -7.659 1.00 98.69 105 ILE A N 1
ATOM 826 C CA . ILE A 1 105 ? -4.555 1.352 -7.626 1.00 98.69 105 ILE A CA 1
ATOM 827 C C . ILE A 1 105 ? -4.636 0.001 -8.332 1.00 98.69 105 ILE A C 1
ATOM 829 O O . ILE A 1 105 ? -4.267 -0.130 -9.501 1.00 98.69 105 ILE A O 1
ATOM 833 N N . ILE A 1 106 ? -5.156 -0.998 -7.624 1.00 98.25 106 ILE A N 1
ATOM 834 C CA . ILE A 1 106 ? -5.380 -2.358 -8.104 1.00 98.25 106 ILE A CA 1
ATOM 835 C C . ILE A 1 106 ? -6.880 -2.587 -8.286 1.00 98.25 106 ILE A C 1
ATOM 837 O O . ILE A 1 106 ? -7.653 -2.415 -7.346 1.00 98.25 106 ILE A O 1
ATOM 841 N N . ILE A 1 107 ? -7.284 -3.012 -9.484 1.00 96.06 107 ILE A N 1
ATOM 842 C CA . ILE A 1 107 ? -8.673 -3.344 -9.836 1.00 96.06 107 ILE A CA 1
ATOM 843 C C . ILE A 1 107 ? -8.668 -4.632 -10.649 1.00 96.06 107 ILE A C 1
ATOM 845 O O . ILE A 1 107 ? -7.875 -4.761 -11.584 1.00 96.06 107 ILE A O 1
ATOM 849 N N . ASN A 1 108 ? -9.553 -5.574 -10.313 1.00 93.25 108 ASN A N 1
ATOM 850 C CA . ASN A 1 108 ? -9.701 -6.856 -11.013 1.00 93.25 108 ASN A CA 1
ATOM 851 C C . ASN A 1 108 ? -8.356 -7.579 -11.194 1.00 93.25 108 ASN A C 1
ATOM 853 O O . ASN A 1 108 ? -7.989 -7.963 -12.302 1.00 93.25 108 ASN A O 1
ATOM 857 N N . ASN A 1 109 ? -7.590 -7.692 -10.103 1.00 94.81 109 ASN A N 1
ATOM 858 C CA . ASN A 1 109 ? -6.281 -8.349 -10.078 1.00 94.81 109 ASN A CA 1
ATOM 859 C C . ASN A 1 109 ? -5.222 -7.726 -11.025 1.00 94.81 109 ASN A C 1
ATOM 861 O O . ASN A 1 109 ? -4.284 -8.393 -11.466 1.00 94.81 109 ASN A O 1
ATOM 865 N N . ARG A 1 110 ? -5.353 -6.431 -11.347 1.00 96.31 110 ARG A N 1
ATOM 866 C CA . ARG A 1 110 ? -4.413 -5.674 -12.190 1.00 96.31 110 ARG A CA 1
ATOM 867 C C . ARG A 1 110 ? -4.055 -4.338 -11.565 1.00 96.31 110 ARG A C 1
ATOM 869 O O . ARG A 1 110 ? -4.925 -3.679 -11.002 1.00 96.31 110 ARG A O 1
ATOM 876 N N . ILE A 1 111 ? -2.808 -3.904 -11.720 1.00 98.25 111 ILE A N 1
ATOM 877 C CA . ILE A 1 111 ? -2.399 -2.539 -11.366 1.00 98.25 111 ILE A CA 1
ATOM 878 C C . ILE A 1 111 ? -2.901 -1.625 -12.480 1.00 98.25 111 ILE A C 1
ATOM 880 O O . ILE A 1 111 ? -2.402 -1.692 -13.600 1.00 98.25 111 ILE A O 1
ATOM 884 N N . LYS A 1 112 ? -3.906 -0.796 -12.198 1.00 98.00 112 LYS A N 1
ATOM 885 C CA . LYS A 1 112 ? -4.511 0.100 -13.190 1.00 98.00 112 LYS A CA 1
ATOM 886 C C . LYS A 1 112 ? -3.708 1.372 -13.386 1.00 98.00 112 LYS A C 1
ATOM 888 O O . LYS A 1 112 ? -3.450 1.748 -14.525 1.00 98.00 112 LYS A O 1
ATOM 893 N N . SER A 1 113 ? -3.296 1.996 -12.293 1.00 98.38 113 SER A N 1
ATOM 894 C CA . SER A 1 113 ? -2.589 3.274 -12.306 1.00 98.38 113 SER A CA 1
ATOM 895 C C . SER A 1 113 ? -1.667 3.372 -11.089 1.00 98.38 113 SER A C 1
ATOM 897 O O . SER A 1 113 ? -1.910 2.714 -10.072 1.00 98.38 113 SER A O 1
ATOM 899 N N . ALA A 1 114 ? -0.598 4.154 -11.201 1.00 98.50 114 ALA A N 1
ATOM 900 C CA . ALA A 1 114 ? 0.294 4.519 -10.098 1.00 98.50 114 ALA A CA 1
ATOM 901 C C . ALA A 1 114 ? 0.403 6.038 -9.986 1.00 98.50 114 ALA A C 1
ATOM 903 O O . ALA A 1 114 ? -0.125 6.757 -10.830 1.00 98.50 114 ALA A O 1
ATOM 904 N N . ARG A 1 115 ? 1.070 6.543 -8.941 1.00 97.75 115 ARG A N 1
ATOM 905 C CA . ARG A 1 115 ? 1.150 7.989 -8.673 1.00 97.75 115 ARG A CA 1
ATOM 906 C C . ARG A 1 115 ? -0.237 8.650 -8.545 1.00 97.75 115 ARG A C 1
ATOM 908 O O . ARG A 1 115 ? -0.406 9.831 -8.828 1.00 97.75 115 ARG A O 1
ATOM 915 N N . CYS A 1 116 ? -1.253 7.877 -8.156 1.00 98.38 116 CYS A N 1
ATOM 916 C CA . CYS A 1 116 ? -2.625 8.363 -8.063 1.00 98.38 116 CYS A CA 1
ATOM 917 C C . CYS A 1 116 ? -2.757 9.326 -6.884 1.00 98.38 116 CYS A C 1
ATOM 919 O O . CYS A 1 116 ? -2.283 9.037 -5.779 1.00 98.38 116 CYS A O 1
ATOM 921 N N . ILE A 1 117 ? -3.453 10.435 -7.110 1.00 98.12 117 ILE A N 1
ATOM 922 C CA . ILE A 1 117 ? -3.781 11.412 -6.076 1.00 98.12 117 ILE A CA 1
ATOM 923 C C . ILE A 1 117 ? -5.061 10.955 -5.379 1.00 98.12 117 ILE A C 1
ATOM 925 O O . ILE A 1 117 ? -6.087 10.729 -6.025 1.00 98.12 117 ILE A O 1
ATOM 929 N N . LEU A 1 118 ? -4.992 10.833 -4.055 1.00 98.00 118 LEU A N 1
ATOM 930 C CA . LEU A 1 118 ? -6.101 10.404 -3.209 1.00 98.00 118 LEU A CA 1
ATOM 931 C C . LEU A 1 118 ? -6.574 11.538 -2.293 1.00 98.00 118 LEU A C 1
ATOM 933 O O . LEU A 1 118 ? -5.773 12.393 -1.906 1.00 98.00 118 LEU A O 1
ATOM 937 N N . PRO A 1 119 ? -7.854 11.533 -1.886 1.00 95.69 119 PRO A N 1
ATOM 938 C CA . PRO A 1 119 ? -8.339 12.448 -0.868 1.00 95.69 119 PRO A CA 1
ATOM 939 C C . PRO A 1 119 ? -7.684 12.132 0.478 1.00 95.69 119 PRO A C 1
ATOM 941 O O . PRO A 1 119 ? -7.571 10.977 0.882 1.00 95.69 119 PRO A O 1
ATOM 944 N N . VAL A 1 120 ? -7.299 13.178 1.197 1.00 94.75 120 VAL A N 1
ATOM 945 C CA . VAL A 1 120 ? -6.747 13.086 2.549 1.00 94.75 120 VAL A CA 1
ATOM 946 C C . VAL A 1 120 ? -7.883 13.293 3.547 1.00 94.75 120 VAL A C 1
ATOM 948 O O . VAL A 1 120 ? -8.660 14.238 3.401 1.00 94.75 120 VAL A O 1
ATOM 951 N N . SER A 1 121 ? -8.005 12.419 4.549 1.00 92.56 121 SER A N 1
ATOM 952 C CA . SER A 1 121 ? -9.022 12.597 5.591 1.00 92.56 121 SER A CA 1
ATOM 953 C C . SER A 1 121 ? -8.740 13.849 6.426 1.00 92.56 121 SER A C 1
ATOM 955 O O . SER A 1 121 ? -7.612 14.084 6.867 1.00 92.56 121 SER A O 1
ATOM 957 N N . SER A 1 122 ? -9.788 14.640 6.660 1.00 86.94 122 SER A N 1
ATOM 958 C CA . SER A 1 122 ? -9.788 15.824 7.527 1.00 86.94 122 SER A CA 1
ATOM 959 C C . SER A 1 122 ? -10.216 15.508 8.964 1.00 86.94 122 SER A C 1
ATOM 961 O O . SER A 1 122 ? -10.496 16.413 9.749 1.00 86.94 122 SER A O 1
ATOM 963 N N . ASN A 1 123 ? -10.305 14.227 9.327 1.00 84.81 123 ASN A N 1
ATOM 964 C CA . ASN A 1 123 ? -10.735 13.817 10.652 1.00 84.81 123 ASN A CA 1
ATOM 965 C C . ASN A 1 123 ? -9.682 14.178 11.716 1.00 84.81 123 ASN A C 1
ATOM 967 O O . ASN A 1 123 ? -8.610 13.576 11.792 1.00 84.81 123 ASN A O 1
ATOM 971 N N . ASN A 1 124 ? -10.030 15.117 12.598 1.00 80.06 124 ASN A N 1
ATOM 972 C CA . ASN A 1 124 ? -9.167 15.588 13.688 1.00 80.06 124 ASN A CA 1
ATOM 973 C C . ASN A 1 124 ? -8.830 14.512 14.737 1.00 80.06 124 ASN A C 1
ATOM 975 O O . ASN A 1 124 ? -7.980 14.742 15.591 1.00 80.06 124 ASN A O 1
ATOM 979 N N . LYS A 1 125 ? -9.489 13.345 14.701 1.00 83.75 125 LYS A N 1
ATOM 980 C CA . LYS A 1 125 ? -9.171 12.204 15.577 1.00 83.75 125 LYS A CA 1
ATOM 981 C C . LYS A 1 125 ? -7.977 11.382 15.083 1.00 83.75 125 LYS A C 1
ATOM 983 O O . LYS A 1 125 ? -7.519 10.506 15.809 1.00 83.75 125 LYS A O 1
ATOM 988 N N . ILE A 1 126 ? -7.494 11.627 13.864 1.00 82.81 126 ILE A N 1
ATOM 989 C CA . ILE A 1 126 ? -6.329 10.935 13.307 1.00 82.81 126 ILE A CA 1
ATOM 990 C C . ILE A 1 126 ? -5.063 11.461 14.003 1.00 82.81 126 ILE A C 1
ATOM 992 O O . ILE A 1 126 ? -4.822 12.671 13.940 1.00 82.81 126 ILE A O 1
ATOM 996 N N . PRO A 1 127 ? -4.234 10.589 14.616 1.00 84.69 127 PRO A N 1
ATOM 997 C CA . PRO A 1 127 ? -2.989 10.994 15.265 1.00 84.69 127 PRO A CA 1
ATOM 998 C C . PRO A 1 127 ? -2.129 11.914 14.391 1.00 84.69 127 PRO A C 1
ATOM 1000 O O . PRO A 1 127 ? -2.013 11.716 13.180 1.00 84.69 127 PRO A O 1
ATOM 1003 N N . ILE A 1 128 ? -1.523 12.938 14.999 1.00 81.19 128 ILE A N 1
ATOM 1004 C CA . ILE A 1 128 ? -0.692 13.931 14.292 1.00 81.19 128 ILE A CA 1
ATOM 1005 C C . ILE A 1 128 ? 0.520 13.276 13.619 1.00 81.19 128 ILE A C 1
ATOM 1007 O O . ILE A 1 128 ? 0.855 13.640 12.497 1.00 81.19 128 ILE A O 1
ATOM 1011 N N . GLU A 1 129 ? 1.086 12.256 14.260 1.00 85.12 129 GLU A N 1
ATOM 1012 C CA . GLU A 1 129 ? 2.256 11.493 13.807 1.00 85.12 129 GLU A CA 1
ATOM 1013 C C . GLU A 1 129 ? 2.007 10.706 12.508 1.00 85.12 129 GLU A C 1
ATOM 1015 O O . GLU A 1 129 ? 2.945 10.289 11.836 1.00 85.12 129 GLU A O 1
ATOM 1020 N N . LEU A 1 130 ? 0.746 10.519 12.101 1.00 87.31 130 LEU A N 1
ATOM 1021 C CA . LEU A 1 130 ? 0.436 9.845 10.846 1.00 87.31 130 LEU A CA 1
ATOM 1022 C C . LEU A 1 130 ? 0.730 10.741 9.637 1.00 87.31 130 LEU A C 1
ATOM 1024 O O . LEU A 1 130 ? 0.076 11.768 9.414 1.00 87.31 130 LEU A 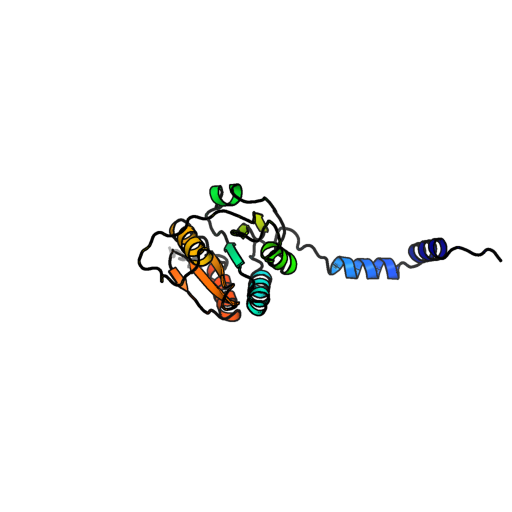O 1
ATOM 1028 N N . GLY A 1 131 ? 1.678 10.286 8.815 1.00 91.75 131 GLY A N 1
ATOM 1029 C CA . GLY A 1 131 ? 2.053 10.923 7.554 1.00 91.75 131 GLY A CA 1
ATOM 1030 C C . GLY A 1 131 ? 0.956 10.906 6.478 1.00 91.75 131 GLY A C 1
ATOM 1031 O O . GLY A 1 131 ? -0.090 10.261 6.607 1.00 91.75 131 GLY A O 1
ATOM 1032 N N . LEU A 1 132 ? 1.215 11.598 5.363 1.00 93.62 132 LEU A N 1
ATOM 1033 C CA . LEU A 1 132 ? 0.231 11.816 4.294 1.00 93.62 132 LEU A CA 1
ATOM 1034 C C . LEU A 1 132 ? -0.295 10.520 3.664 1.00 93.62 132 LEU A C 1
ATOM 1036 O O . LEU A 1 132 ? -1.488 10.442 3.386 1.00 93.62 132 LEU A O 1
ATOM 1040 N N . ARG A 1 133 ? 0.536 9.477 3.509 1.00 96.06 133 ARG A N 1
ATOM 1041 C CA . ARG A 1 133 ? 0.086 8.172 2.982 1.00 96.06 133 ARG A CA 1
ATOM 1042 C C . ARG A 1 133 ? -0.997 7.535 3.856 1.00 96.06 133 ARG A C 1
ATOM 1044 O O . ARG A 1 133 ? -1.983 7.029 3.330 1.00 96.06 133 ARG A O 1
ATOM 1051 N N . HIS A 1 134 ? -0.859 7.614 5.179 1.00 96.69 134 HIS A N 1
ATOM 1052 C CA . HIS A 1 134 ? -1.859 7.099 6.116 1.00 96.69 134 HIS A CA 1
ATOM 1053 C C . HIS A 1 134 ? -3.160 7.898 6.032 1.00 96.69 134 HIS A C 1
ATOM 1055 O O . HIS A 1 134 ? -4.240 7.322 5.938 1.00 96.69 134 HIS A O 1
ATOM 1061 N N . ARG A 1 135 ? -3.070 9.231 6.004 1.00 96.12 135 ARG A N 1
ATOM 1062 C CA . ARG A 1 135 ? -4.256 10.092 5.900 1.00 96.12 135 ARG A CA 1
ATOM 1063 C C . ARG A 1 135 ? -4.970 9.948 4.554 1.00 96.12 135 ARG A C 1
ATOM 1065 O O . ARG A 1 135 ? -6.197 9.998 4.518 1.00 96.12 135 ARG A O 1
ATOM 1072 N N . ALA A 1 136 ? -4.221 9.743 3.473 1.00 97.44 136 ALA A N 1
ATOM 1073 C CA . ALA A 1 136 ? -4.744 9.434 2.145 1.00 97.44 136 ALA A CA 1
ATOM 1074 C C . ALA A 1 136 ? -5.441 8.065 2.112 1.00 97.44 136 ALA A C 1
ATOM 1076 O O . ALA A 1 136 ? -6.542 7.940 1.581 1.00 97.44 136 ALA A O 1
ATOM 1077 N N . ALA A 1 137 ? -4.843 7.047 2.739 1.00 98.00 137 ALA A N 1
ATOM 1078 C CA . ALA A 1 137 ? -5.456 5.731 2.891 1.00 98.00 137 ALA A CA 1
ATOM 1079 C C . ALA A 1 137 ? -6.781 5.795 3.669 1.00 98.00 137 ALA A C 1
ATOM 1081 O O . ALA A 1 137 ? -7.780 5.199 3.269 1.00 98.00 137 ALA A O 1
ATOM 1082 N N . ILE A 1 138 ? -6.821 6.557 4.761 1.00 97.75 138 ILE A N 1
ATOM 1083 C CA . ILE A 1 138 ? -8.056 6.779 5.516 1.00 97.75 138 ILE A CA 1
ATOM 1084 C C . ILE A 1 138 ? -9.076 7.513 4.635 1.00 97.75 138 ILE A C 1
ATOM 1086 O O . ILE A 1 138 ? -10.188 7.027 4.467 1.00 97.75 138 ILE A O 1
ATOM 1090 N N . GLY A 1 139 ? -8.685 8.615 3.991 1.00 97.06 139 GLY A N 1
ATOM 1091 C CA . GLY A 1 139 ? -9.593 9.435 3.185 1.00 97.06 139 GLY A CA 1
ATOM 1092 C C . GLY A 1 139 ? -10.215 8.696 1.998 1.00 97.06 139 GLY A C 1
ATOM 1093 O O . GLY A 1 139 ? -11.414 8.835 1.752 1.00 97.06 139 GLY A O 1
ATOM 1094 N N . VAL A 1 140 ? -9.449 7.864 1.280 1.00 97.81 140 VAL A N 1
ATOM 1095 C CA . VAL A 1 140 ? -10.012 7.062 0.178 1.00 97.81 140 VAL A CA 1
ATOM 1096 C C . VAL A 1 140 ? -10.974 5.990 0.696 1.00 97.81 140 VAL A C 1
ATOM 1098 O O . VAL A 1 140 ? -12.017 5.753 0.086 1.00 97.81 140 VAL A O 1
ATOM 1101 N N . THR A 1 141 ? -10.676 5.373 1.843 1.00 97.81 141 THR A N 1
ATOM 1102 C CA . THR A 1 141 ? -11.519 4.312 2.421 1.00 97.81 141 THR A CA 1
ATOM 1103 C C . THR A 1 141 ? -12.711 4.833 3.228 1.00 97.81 141 THR A C 1
ATOM 1105 O O . THR A 1 141 ? -13.608 4.061 3.542 1.00 97.81 141 THR A O 1
ATOM 1108 N N . GLU A 1 142 ? -12.768 6.127 3.548 1.00 96.56 142 GLU A N 1
ATOM 1109 C CA . GLU A 1 142 ? -13.977 6.795 4.060 1.00 96.56 142 GLU A CA 1
ATOM 1110 C C . GLU A 1 142 ? -15.037 6.968 2.964 1.00 96.56 142 GLU A C 1
ATOM 1112 O O . GLU A 1 142 ? -16.235 6.943 3.240 1.00 96.56 142 GLU A O 1
ATOM 1117 N N . ARG A 1 143 ? -14.598 7.169 1.717 1.00 95.44 143 ARG A N 1
ATOM 1118 C CA . ARG A 1 143 ? -15.470 7.508 0.579 1.00 95.44 143 ARG A CA 1
ATOM 1119 C C . ARG A 1 143 ? -15.823 6.312 -0.295 1.00 95.44 143 ARG A C 1
ATOM 1121 O O . ARG A 1 143 ? -16.691 6.415 -1.159 1.00 95.44 143 ARG A O 1
ATOM 1128 N N . THR A 1 144 ? -15.122 5.199 -0.115 1.00 96.88 144 THR A N 1
ATOM 1129 C CA . THR A 1 144 ? -15.212 4.026 -0.983 1.00 96.88 144 THR A CA 1
ATOM 1130 C C . THR A 1 144 ? -15.135 2.749 -0.159 1.00 96.88 144 THR A C 1
ATOM 1132 O O . THR A 1 144 ? -14.709 2.759 0.993 1.00 96.88 144 THR A O 1
ATOM 1135 N N . ASP A 1 145 ? -15.520 1.628 -0.759 1.00 95.44 145 ASP A N 1
ATOM 1136 C CA . ASP A 1 145 ? -15.383 0.302 -0.156 1.00 95.44 145 ASP A CA 1
ATOM 1137 C C . ASP A 1 145 ? -13.994 -0.322 -0.381 1.00 95.44 145 ASP A C 1
ATOM 1139 O O . ASP A 1 145 ? -13.790 -1.506 -0.097 1.00 95.44 145 ASP A O 1
ATOM 1143 N N . ALA A 1 146 ? -13.041 0.461 -0.895 1.00 97.88 146 ALA A N 1
ATOM 1144 C CA . ALA A 1 146 ? -11.682 0.016 -1.136 1.00 97.88 146 ALA A CA 1
ATOM 1145 C C . ALA A 1 146 ? -10.946 -0.305 0.172 1.00 97.88 146 ALA A C 1
ATOM 1147 O O . ALA A 1 146 ? -11.273 0.183 1.259 1.00 97.88 146 ALA A O 1
ATOM 1148 N N . ILE A 1 147 ? -9.903 -1.117 0.041 1.00 98.50 147 ILE A N 1
ATOM 1149 C CA . ILE A 1 147 ? -8.953 -1.419 1.110 1.00 98.50 147 ILE A CA 1
ATOM 1150 C C . ILE A 1 147 ? -7.617 -0.802 0.722 1.00 98.50 147 ILE A C 1
ATOM 1152 O O . ILE A 1 147 ? -7.162 -0.987 -0.404 1.00 98.50 147 ILE A O 1
ATOM 1156 N N . ALA A 1 148 ? -6.976 -0.092 1.646 1.00 98.62 148 ALA A N 1
ATOM 1157 C CA . ALA A 1 148 ? -5.658 0.484 1.415 1.00 98.62 148 ALA A CA 1
ATOM 1158 C C . ALA A 1 148 ? -4.606 -0.186 2.307 1.00 98.62 148 ALA A C 1
ATOM 1160 O O . ALA A 1 148 ? -4.791 -0.307 3.515 1.00 98.62 148 ALA A O 1
ATOM 1161 N N . LEU A 1 149 ? -3.499 -0.608 1.704 1.00 98.69 149 LEU A N 1
ATOM 1162 C CA . LEU A 1 149 ? -2.304 -1.100 2.377 1.00 98.69 149 LEU A CA 1
ATOM 1163 C C . LEU A 1 149 ? -1.257 0.005 2.394 1.00 98.69 149 LEU A C 1
ATOM 1165 O O . LEU A 1 149 ? -0.994 0.630 1.365 1.00 98.69 149 LEU A O 1
ATOM 1169 N N . ILE A 1 150 ? -0.640 0.214 3.549 1.00 98.62 150 ILE A N 1
ATOM 1170 C CA . ILE A 1 150 ? 0.404 1.216 3.744 1.00 98.62 150 ILE A CA 1
ATOM 1171 C C . ILE A 1 150 ? 1.651 0.516 4.260 1.00 98.62 150 ILE A C 1
ATOM 1173 O O . ILE A 1 150 ? 1.555 -0.312 5.161 1.00 98.62 150 ILE A O 1
ATOM 1177 N N . VAL A 1 151 ? 2.809 0.863 3.706 1.00 98.44 151 VAL A N 1
ATOM 1178 C CA . VAL A 1 151 ? 4.115 0.556 4.300 1.00 98.44 151 VAL A CA 1
ATOM 1179 C C . VAL A 1 151 ? 4.721 1.875 4.753 1.00 98.44 151 VAL A C 1
ATOM 1181 O O . VAL A 1 151 ? 4.823 2.810 3.954 1.00 98.44 151 VAL A O 1
ATOM 1184 N N . SER A 1 152 ? 5.073 1.973 6.032 1.00 96.94 152 SER A N 1
ATOM 1185 C CA . SER A 1 152 ? 5.703 3.166 6.598 1.00 96.94 152 SER A CA 1
ATOM 1186 C C . SER A 1 152 ? 7.125 3.337 6.061 1.00 96.94 152 SER A C 1
ATOM 1188 O O . SER A 1 152 ? 7.923 2.403 6.097 1.00 96.94 152 SER A O 1
ATOM 1190 N N . GLU A 1 153 ? 7.468 4.539 5.598 1.00 95.19 153 GLU A N 1
ATOM 1191 C CA . GLU A 1 153 ? 8.847 4.862 5.199 1.00 95.19 153 GLU A CA 1
ATOM 1192 C C . GLU A 1 153 ? 9.774 5.165 6.380 1.00 95.19 153 GLU A C 1
ATOM 1194 O O . GLU A 1 153 ? 10.985 5.262 6.201 1.00 95.19 153 GLU A O 1
ATOM 1199 N N . GLU A 1 154 ? 9.201 5.331 7.572 1.00 94.06 154 GLU A N 1
ATOM 1200 C CA . GLU A 1 154 ? 9.931 5.611 8.808 1.00 94.06 154 GLU A CA 1
ATOM 1201 C C . GLU A 1 154 ? 10.225 4.320 9.572 1.00 94.06 154 GLU A C 1
ATOM 1203 O O . GLU A 1 154 ? 11.342 4.110 10.037 1.00 94.06 154 GLU A O 1
ATOM 1208 N N . THR A 1 155 ? 9.226 3.437 9.678 1.00 95.69 155 THR A N 1
ATOM 1209 C CA . THR A 1 155 ? 9.296 2.231 10.519 1.00 95.69 155 THR A CA 1
ATOM 1210 C C . THR A 1 155 ? 9.320 0.927 9.725 1.00 95.69 155 THR A C 1
ATOM 1212 O O . THR A 1 155 ? 9.635 -0.117 10.287 1.00 95.69 155 THR A O 1
ATOM 1215 N N . GLY A 1 156 ? 8.966 0.945 8.434 1.00 97.00 156 GLY A N 1
ATOM 1216 C CA . GLY A 1 156 ? 8.776 -0.272 7.633 1.00 97.00 156 GLY A CA 1
ATOM 1217 C C . GLY A 1 156 ? 7.523 -1.078 8.000 1.00 97.00 156 GLY A C 1
ATOM 1218 O O . GLY A 1 156 ? 7.248 -2.111 7.389 1.00 97.00 156 GLY A O 1
ATOM 1219 N N . GLU A 1 157 ? 6.742 -0.626 8.983 1.00 97.69 157 GLU A N 1
ATOM 1220 C CA . GLU A 1 157 ? 5.547 -1.328 9.445 1.00 97.69 157 GLU A CA 1
ATOM 1221 C C . GLU A 1 157 ? 4.424 -1.279 8.406 1.00 97.69 157 GLU A C 1
ATOM 1223 O O . GLU A 1 157 ? 4.220 -0.273 7.717 1.00 97.69 157 GLU A O 1
ATOM 1228 N N . ILE A 1 158 ? 3.660 -2.372 8.333 1.00 98.50 158 ILE A N 1
ATOM 1229 C CA . ILE A 1 158 ? 2.503 -2.486 7.448 1.00 98.50 158 ILE A CA 1
ATOM 1230 C C . ILE A 1 158 ? 1.244 -2.074 8.213 1.00 98.50 158 ILE A C 1
ATOM 1232 O O . ILE A 1 158 ? 1.004 -2.525 9.335 1.00 98.50 158 ILE A O 1
ATOM 1236 N N . SER A 1 159 ? 0.420 -1.244 7.584 1.00 98.38 159 SER A N 1
ATOM 1237 C CA . SER A 1 159 ? -0.897 -0.846 8.081 1.00 98.38 159 SER A CA 1
ATOM 1238 C C . SER A 1 159 ? -1.978 -1.127 7.039 1.00 98.38 159 SER A C 1
ATOM 1240 O O . SER A 1 159 ? -1.705 -1.190 5.839 1.00 98.38 159 SER A O 1
ATOM 1242 N N . ILE A 1 160 ? -3.218 -1.280 7.498 1.00 98.50 160 ILE A N 1
ATOM 1243 C CA . ILE A 1 160 ? -4.410 -1.454 6.662 1.00 98.50 160 ILE A CA 1
ATOM 1244 C C . ILE A 1 160 ? -5.401 -0.345 7.000 1.00 98.50 160 ILE A C 1
ATOM 1246 O O . ILE A 1 160 ? -5.716 -0.147 8.171 1.00 98.50 160 ILE A O 1
ATOM 1250 N N . ALA A 1 161 ? -5.940 0.335 5.991 1.00 98.19 161 ALA A N 1
ATOM 1251 C CA . ALA A 1 161 ? -7.107 1.195 6.141 1.00 98.19 161 ALA A CA 1
ATOM 1252 C C . ALA A 1 161 ? -8.330 0.579 5.450 1.00 98.19 161 ALA A C 1
ATOM 1254 O O . ALA A 1 161 ? -8.232 0.056 4.336 1.00 98.19 161 ALA A O 1
ATOM 1255 N N . LYS A 1 162 ? -9.483 0.640 6.122 1.00 97.75 162 LYS A N 1
ATOM 1256 C CA . LYS A 1 162 ? -10.787 0.207 5.603 1.00 97.75 162 LYS A CA 1
ATOM 1257 C C . LYS A 1 162 ? -11.900 0.982 6.307 1.00 97.75 162 LYS A C 1
ATOM 1259 O O . LYS A 1 162 ? -11.907 1.057 7.535 1.00 97.75 162 LYS A O 1
ATOM 1264 N N . GLY A 1 163 ? -12.861 1.514 5.549 1.00 96.12 163 GLY A N 1
ATOM 1265 C CA . GLY A 1 163 ? -14.015 2.224 6.114 1.00 96.12 163 GLY A CA 1
ATOM 1266 C C . GLY A 1 163 ? -13.615 3.404 7.005 1.00 96.12 163 GLY A C 1
ATOM 1267 O O . GLY A 1 163 ? -14.213 3.601 8.060 1.00 96.12 163 GLY A O 1
ATOM 1268 N N . GLY A 1 164 ? -12.532 4.107 6.658 1.00 95.12 164 GLY A N 1
ATOM 1269 C CA . GLY A 1 164 ? -11.983 5.211 7.448 1.00 95.12 164 GLY A CA 1
ATOM 1270 C C . GLY A 1 164 ? -11.301 4.821 8.764 1.00 95.12 164 GLY A C 1
ATOM 1271 O O . GLY A 1 164 ? -10.896 5.691 9.530 1.00 95.12 164 GLY A O 1
ATOM 1272 N N . THR A 1 165 ? -11.150 3.527 9.045 1.00 94.50 165 THR A N 1
ATOM 1273 C CA . THR A 1 165 ? -10.408 3.034 10.211 1.00 94.50 165 THR A CA 1
ATOM 1274 C C . THR A 1 165 ? -9.034 2.543 9.778 1.00 94.50 165 THR A C 1
ATOM 1276 O O . THR A 1 165 ? -8.920 1.865 8.758 1.00 94.50 165 THR A O 1
ATOM 1279 N N . LEU A 1 166 ? -8.004 2.864 10.563 1.00 95.56 166 LEU A N 1
ATOM 1280 C CA . LEU A 1 166 ? -6.631 2.410 10.361 1.00 95.56 166 LEU A CA 1
ATOM 1281 C C . LEU A 1 166 ? -6.270 1.343 11.401 1.00 95.56 166 LEU A C 1
ATOM 1283 O O . LEU A 1 166 ? -6.471 1.539 12.597 1.00 95.56 166 LEU A O 1
ATOM 1287 N N . ILE A 1 167 ? -5.707 0.234 10.939 1.00 96.31 167 ILE A N 1
ATOM 1288 C CA . ILE A 1 167 ? -5.122 -0.822 11.762 1.00 96.31 167 ILE A CA 1
ATOM 1289 C C . ILE A 1 167 ? -3.615 -0.796 11.486 1.00 96.31 167 ILE A C 1
ATOM 1291 O O . ILE A 1 167 ? -3.193 -0.971 10.343 1.00 96.31 167 ILE A O 1
ATOM 1295 N N . GLN A 1 168 ? -2.811 -0.531 12.514 1.00 95.25 168 GLN A N 1
ATOM 1296 C CA . GLN A 1 168 ? -1.362 -0.336 12.396 1.00 95.25 168 GLN A CA 1
ATOM 1297 C C . GLN A 1 168 ? -0.574 -1.558 12.870 1.00 95.25 168 GLN A C 1
ATOM 1299 O O . GLN A 1 168 ? -1.102 -2.390 13.607 1.00 95.25 168 GLN A O 1
ATOM 1304 N N . ASN A 1 169 ? 0.699 -1.619 12.470 1.00 95.62 169 ASN A N 1
ATOM 1305 C CA . ASN A 1 169 ? 1.671 -2.628 12.895 1.00 95.62 169 ASN A CA 1
ATOM 1306 C C . ASN A 1 169 ? 1.148 -4.070 12.749 1.00 95.62 169 ASN A C 1
ATOM 1308 O O . ASN A 1 169 ? 1.088 -4.860 13.694 1.00 95.62 169 ASN A O 1
ATOM 1312 N N . ILE A 1 170 ? 0.716 -4.395 11.533 1.00 96.88 170 ILE A N 1
ATOM 1313 C CA . ILE A 1 170 ? 0.144 -5.694 11.195 1.00 96.88 170 ILE A CA 1
ATOM 1314 C C . ILE A 1 170 ? 1.230 -6.587 10.607 1.00 96.88 170 ILE A C 1
ATOM 1316 O O . ILE A 1 170 ? 1.955 -6.201 9.688 1.00 96.88 170 ILE A O 1
ATOM 1320 N N . LYS A 1 171 ? 1.317 -7.828 11.092 1.00 97.69 171 LYS A N 1
ATOM 1321 C CA . LYS A 1 171 ? 2.261 -8.808 10.543 1.00 97.69 171 LYS A CA 1
ATOM 1322 C C . LYS A 1 171 ? 1.807 -9.279 9.155 1.00 97.69 171 LYS A C 1
ATOM 1324 O O . LYS A 1 171 ? 0.607 -9.463 8.957 1.00 97.69 171 LYS A O 1
ATOM 1329 N N . PRO A 1 172 ? 2.725 -9.609 8.226 1.00 96.69 172 PRO A N 1
ATOM 1330 C CA . PRO A 1 172 ? 2.370 -10.070 6.878 1.00 96.69 172 PRO A CA 1
ATOM 1331 C C . PRO A 1 172 ? 1.333 -11.206 6.838 1.00 96.69 172 PRO A C 1
ATOM 1333 O O . PRO A 1 172 ? 0.422 -11.175 6.018 1.00 96.69 172 PRO A O 1
ATOM 1336 N N . ALA A 1 173 ? 1.415 -12.169 7.765 1.00 97.00 173 ALA A N 1
ATOM 1337 C CA . ALA A 1 173 ? 0.431 -13.250 7.881 1.00 97.00 173 ALA A CA 1
ATOM 1338 C C . ALA A 1 173 ? -0.989 -12.731 8.178 1.00 97.00 173 ALA A C 1
ATOM 1340 O O . ALA A 1 173 ? -1.946 -13.148 7.541 1.00 97.00 173 ALA A O 1
ATOM 1341 N N . GLN A 1 174 ? -1.120 -11.751 9.074 1.00 97.94 174 GLN A N 1
ATOM 1342 C CA . GLN A 1 174 ? -2.411 -11.143 9.404 1.00 97.94 174 GLN A CA 1
ATOM 1343 C C . GLN A 1 174 ? -2.955 -10.296 8.245 1.00 97.94 174 GLN A C 1
ATOM 1345 O O . GLN A 1 174 ? -4.165 -10.242 8.046 1.00 97.94 174 GLN A O 1
ATOM 1350 N N . VAL A 1 175 ? -2.076 -9.652 7.462 1.00 97.81 175 VAL A N 1
ATOM 1351 C CA . VAL A 1 175 ? -2.478 -8.954 6.227 1.00 97.81 175 VAL A CA 1
ATOM 1352 C C . VAL A 1 175 ? -3.062 -9.948 5.228 1.00 97.81 175 VAL A C 1
ATOM 1354 O O . VAL A 1 175 ? -4.116 -9.686 4.652 1.00 97.81 175 VAL A O 1
ATOM 1357 N N . LYS A 1 176 ? -2.405 -11.100 5.049 1.00 97.62 176 LYS A N 1
ATOM 1358 C CA . LYS A 1 176 ? -2.892 -12.177 4.185 1.00 97.62 176 LYS A CA 1
ATOM 1359 C C . LYS A 1 176 ? -4.272 -12.663 4.628 1.00 97.62 176 LYS A C 1
ATOM 1361 O O . LYS A 1 176 ? -5.201 -12.587 3.830 1.00 97.62 176 LYS A O 1
ATOM 1366 N N . ASP A 1 177 ? -4.421 -13.057 5.891 1.00 97.62 177 ASP A N 1
ATOM 1367 C CA . ASP A 1 177 ? -5.695 -13.545 6.438 1.00 97.62 177 ASP A CA 1
ATOM 1368 C C . ASP A 1 177 ? -6.821 -12.508 6.275 1.00 97.62 177 ASP A C 1
ATOM 1370 O O . ASP A 1 177 ? -7.961 -12.838 5.932 1.00 97.62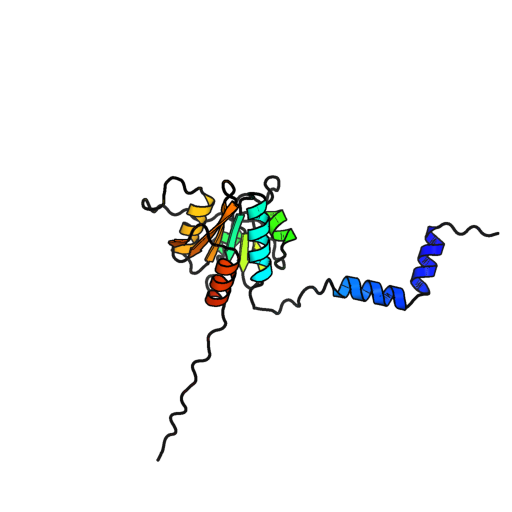 177 ASP A O 1
ATOM 1374 N N . PHE A 1 178 ? -6.504 -11.226 6.491 1.00 97.50 178 PHE A N 1
ATOM 1375 C CA . PHE A 1 178 ? -7.446 -10.127 6.300 1.00 97.50 178 PHE A CA 1
ATOM 1376 C C . PHE A 1 178 ? -7.903 -10.015 4.841 1.00 97.50 178 PHE A C 1
ATOM 1378 O O . PHE A 1 178 ? -9.104 -9.961 4.576 1.00 97.50 178 PHE A O 1
ATOM 1385 N N . LEU A 1 179 ? -6.968 -9.997 3.888 1.00 96.69 179 LEU A N 1
ATOM 1386 C CA . LEU A 1 179 ? -7.294 -9.883 2.466 1.00 96.69 179 LEU A CA 1
ATOM 1387 C C . LEU A 1 179 ? -8.051 -11.113 1.958 1.00 96.69 179 LEU A C 1
ATOM 1389 O O . LEU A 1 179 ? -9.011 -10.962 1.207 1.00 96.69 179 LEU A O 1
ATOM 1393 N N . GLU A 1 180 ? -7.680 -12.316 2.396 1.00 95.56 180 GLU A N 1
ATOM 1394 C CA . GLU A 1 180 ? -8.390 -13.545 2.029 1.00 95.56 180 GLU A CA 1
ATOM 1395 C C . GLU A 1 180 ? -9.848 -13.496 2.480 1.00 95.56 180 GLU A C 1
ATOM 1397 O O . GLU A 1 180 ? -10.742 -13.836 1.709 1.00 95.56 180 GLU A O 1
ATOM 1402 N N . LYS A 1 181 ? -10.111 -13.001 3.693 1.00 95.19 181 LYS A N 1
ATOM 1403 C CA . LYS A 1 181 ? -11.476 -12.815 4.194 1.00 95.19 181 LYS A CA 1
ATOM 1404 C C . LYS A 1 181 ? -12.251 -11.758 3.405 1.00 95.19 181 LYS A C 1
ATOM 1406 O O . LYS A 1 181 ? -13.440 -11.934 3.148 1.00 95.19 181 LYS A O 1
ATOM 1411 N N . GLU A 1 182 ? -11.608 -10.651 3.050 1.00 94.75 182 GLU A N 1
ATOM 1412 C CA . GLU A 1 182 ? -12.261 -9.522 2.380 1.00 94.75 182 GLU A CA 1
ATOM 1413 C C . GLU A 1 182 ? -12.566 -9.763 0.901 1.00 94.75 182 GLU A C 1
ATOM 1415 O O . GLU A 1 182 ? -13.545 -9.207 0.394 1.00 94.75 182 GLU A O 1
ATOM 1420 N N . PHE A 1 183 ? -11.740 -10.571 0.236 1.00 91.94 183 PHE A N 1
ATOM 1421 C CA . PHE A 1 183 ? -11.840 -10.909 -1.185 1.00 91.94 183 PHE A CA 1
ATOM 1422 C C . PHE A 1 183 ? -12.257 -12.371 -1.422 1.00 91.94 183 PHE A C 1
ATOM 1424 O O . PHE A 1 183 ? -12.172 -12.864 -2.548 1.00 91.94 183 PHE A O 1
ATOM 1431 N N . ALA A 1 184 ? -12.728 -13.071 -0.385 1.00 87.56 184 ALA A N 1
ATOM 1432 C CA . ALA A 1 184 ? -13.321 -14.394 -0.535 1.00 87.56 184 ALA A CA 1
ATOM 1433 C C . ALA A 1 184 ? -14.552 -14.332 -1.459 1.00 87.56 184 ALA A C 1
ATOM 1435 O O . ALA A 1 184 ? -15.343 -13.386 -1.367 1.00 87.56 184 ALA A O 1
ATOM 1436 N N . PRO A 1 185 ? -14.766 -15.345 -2.318 1.00 76.00 185 PRO A N 1
ATOM 1437 C CA . PRO A 1 185 ? -15.986 -15.426 -3.104 1.00 76.00 185 PRO A CA 1
ATOM 1438 C C . PRO A 1 185 ? -17.210 -15.479 -2.173 1.00 76.00 185 PRO A C 1
ATOM 1440 O O . PRO A 1 185 ? -17.129 -16.088 -1.097 1.00 76.00 185 PRO A O 1
ATOM 1443 N N . PRO A 1 186 ? -18.349 -14.873 -2.562 1.00 68.06 186 PRO A N 1
ATOM 1444 C CA . PRO A 1 186 ? -19.578 -14.960 -1.788 1.00 68.06 186 PRO A CA 1
ATOM 1445 C C . PRO A 1 186 ? -19.906 -16.429 -1.535 1.00 68.06 186 PRO A C 1
ATOM 1447 O O . PRO A 1 186 ? -20.033 -17.210 -2.478 1.00 68.06 186 PRO A O 1
ATOM 1450 N N . GLN A 1 187 ? -20.021 -16.827 -0.268 1.00 59.72 187 GLN A N 1
ATOM 1451 C CA . GLN A 1 187 ? -20.469 -18.179 0.038 1.00 59.72 187 GLN A CA 1
ATOM 1452 C C . GLN A 1 187 ? -21.905 -18.325 -0.466 1.00 59.72 187 GLN A C 1
ATOM 1454 O O . GLN A 1 187 ? -22.792 -17.592 -0.020 1.00 59.72 187 GLN A O 1
ATOM 1459 N N . GLU A 1 188 ? -22.135 -19.251 -1.401 1.00 52.12 188 GLU A N 1
ATOM 1460 C CA . GLU A 1 188 ? -23.483 -19.650 -1.792 1.00 52.12 188 GLU A CA 1
ATOM 1461 C C . GLU A 1 188 ? -24.220 -20.094 -0.529 1.00 52.12 188 GLU A C 1
ATOM 1463 O O . GLU A 1 188 ? -23.956 -21.147 0.055 1.00 52.12 188 GLU A O 1
ATOM 1468 N N . THR A 1 189 ? -25.145 -19.257 -0.070 1.00 46.72 189 THR A N 1
ATOM 1469 C CA . THR A 1 189 ? -26.054 -19.623 1.004 1.00 46.72 189 THR A CA 1
ATOM 1470 C C . THR A 1 189 ? -26.857 -20.809 0.501 1.00 46.72 189 THR A C 1
ATOM 1472 O O . THR A 1 189 ? -27.664 -20.696 -0.420 1.00 46.72 189 THR A O 1
ATOM 1475 N N . SER A 1 190 ? -26.597 -21.969 1.100 1.00 46.25 190 SER A N 1
ATOM 1476 C CA . SER A 1 190 ? -27.353 -23.197 0.909 1.00 46.25 190 SER A CA 1
ATOM 1477 C C . SER A 1 190 ? -28.853 -22.893 0.973 1.00 46.25 190 SER A C 1
ATOM 1479 O O . SER A 1 190 ? -29.444 -22.728 2.043 1.00 46.25 190 SER A O 1
ATOM 1481 N N . ARG A 1 191 ? -29.491 -22.804 -0.203 1.00 45.91 191 ARG A N 1
ATOM 1482 C CA . ARG A 1 191 ? -30.946 -22.837 -0.346 1.00 45.91 191 ARG A CA 1
ATOM 1483 C C . ARG A 1 191 ? -31.403 -24.133 0.310 1.00 45.91 191 ARG A C 1
ATOM 1485 O O . ARG A 1 191 ? -31.356 -25.197 -0.307 1.00 45.91 191 ARG A O 1
ATOM 1492 N N . LYS A 1 192 ? -31.839 -24.058 1.571 1.00 45.62 192 LYS A N 1
ATOM 1493 C CA . LYS A 1 192 ? -32.628 -25.115 2.198 1.00 45.62 192 LYS A CA 1
ATOM 1494 C C . LYS A 1 192 ? -33.773 -25.404 1.235 1.00 45.62 192 LYS A C 1
ATOM 1496 O O . LYS A 1 192 ? -34.658 -24.567 1.061 1.00 45.62 192 LYS A O 1
ATOM 1501 N N . LYS A 1 193 ? -33.728 -26.571 0.587 1.00 46.88 193 LYS A N 1
ATOM 1502 C CA . LYS A 1 193 ? -34.863 -27.164 -0.114 1.00 46.88 193 LYS A CA 1
ATOM 1503 C C . LYS A 1 193 ? -35.994 -27.261 0.906 1.00 46.88 193 LYS A C 1
ATOM 1505 O O . LYS A 1 193 ? -36.069 -28.215 1.674 1.00 46.88 193 LYS A O 1
ATOM 1510 N N . ARG A 1 194 ? -36.855 -26.244 0.949 1.00 46.88 194 ARG A N 1
ATOM 1511 C CA . ARG A 1 194 ? -38.197 -26.356 1.509 1.00 46.88 194 ARG A CA 1
ATOM 1512 C C . ARG A 1 194 ? -38.928 -27.291 0.553 1.00 46.88 194 ARG A C 1
ATOM 1514 O O . ARG A 1 194 ? -39.468 -26.866 -0.462 1.00 46.88 194 ARG A O 1
ATOM 1521 N N . VAL A 1 195 ? -38.810 -28.587 0.827 1.00 52.78 195 VAL A N 1
ATOM 1522 C CA . VAL A 1 195 ? -39.661 -29.613 0.238 1.00 52.78 195 VAL A CA 1
ATOM 1523 C C . VAL A 1 195 ? -41.082 -29.225 0.623 1.00 52.78 195 VAL A C 1
ATOM 1525 O O . VAL A 1 195 ? -41.466 -29.325 1.788 1.00 52.78 195 VAL A O 1
ATOM 1528 N N . PHE A 1 196 ? -41.829 -28.703 -0.345 1.00 49.84 196 PHE A N 1
ATOM 1529 C CA . PHE A 1 196 ? -43.277 -28.638 -0.264 1.00 49.84 196 PHE A CA 1
ATOM 1530 C C . PHE A 1 196 ? -43.771 -30.085 -0.207 1.00 49.84 196 PHE A C 1
ATOM 1532 O O . PHE A 1 196 ? -43.701 -30.807 -1.197 1.00 49.84 196 PHE A O 1
ATOM 1539 N N . LYS A 1 197 ? -44.206 -30.527 0.976 1.00 46.62 197 LYS A N 1
ATOM 1540 C CA . LYS A 1 197 ? -45.158 -31.631 1.086 1.00 46.62 197 LYS A CA 1
ATOM 1541 C C . LYS A 1 197 ? -46.538 -31.044 0.790 1.00 46.62 197 LYS A C 1
ATOM 1543 O O . LYS A 1 197 ? -46.966 -30.127 1.494 1.00 46.62 197 LYS A O 1
ATOM 1548 N N . HIS A 1 198 ? -47.180 -31.531 -0.261 1.00 49.03 198 HIS A N 1
ATOM 1549 C CA . HIS A 1 198 ? -48.632 -31.641 -0.371 1.00 49.03 198 HIS A CA 1
ATOM 1550 C C . HIS A 1 198 ? -48.924 -33.126 -0.552 1.00 49.03 198 HIS A C 1
ATOM 1552 O O . HIS A 1 198 ? -48.123 -33.774 -1.266 1.00 49.03 198 HIS A O 1
#

Sequence (198 aa):
MVVFQPEIRQFLLLLGNPSFIQERRRKFLFWRIPAANDERLAIDVIVSACQRMGNTATGALIVIAKTNELKEYVLSGEPIDSIISVPLLETIFFKNTPLHDGAAIIINNRIKSARCILPVSSNNKIPIELGLRHRAAIGVTERTDAIALIVSEETGEISIAKGGTLIQNIKPAQVKDFLEKEFAPPQETSRKKRVFKH

Foldseek 3Di:
DPDDDPVVVVVVVVVPDPVVVVVVVVVCVVVPPPPLPPLFAPLVFVLVLLLVCLVVLQKAKEKEADPDPCVQQLVQFAFDFAARGSVVRCVQRPPPDPFNQQHFYHYSRTGGGTNTDADFDPDPPPDPPDDRSQRRQLRRQCVHQIKMWIQGSVRSAIWIHHNSDIDTRDDSVRSSVVSCVVRPDPPPDPPPPPPDDD